Protein AF-0000000084352252 (afdb_homodimer)

Sequence (256 aa):
MERKSIVLYDGDCYLCRQTKQTIKLLDWFGSFRWLSLQEYEKRQSVTSKQREAIRGEIHLVKPDGKISTGYQAVRFMLARCPLTAPLGILMYLPYAEVIGDPLYRLIAKNRYRIFKNKCTNGVCKLPQMERKSIVLYDGDCYLCRQTKQTIKLLDWFGSFRWLSLQEYEKRQSVTSKQREAIRGEIHLVKPDGKISTGYQAVRFMLARCPLTAPLGILMYLPYAEVIGDPLYRLIAKNRYRIFKNKCTNGVCKLPQ

Foldseek 3Di:
DQDAKEKEFAQQFPVRVVVVVVLVVQQPVRRYHYDYPVRVVVVDVADPVRSVVCLQWMWIQHPVGDIDTFLRVVLVSLCNGPVRNVVSVVCPDPVNCVVRRVVRNVCSVCRQVVVVVCHDVSRNDDPD/DQDAKEKEFAQQFPVRVVVVVVLVVQQPVRRYHYDYPVRVVVVDVADPVRSCVCLQWMWIQHPVGDIDTFLRVVLVSLCNGPVRNVVSVVCPDPVNCVVRRVVRNVCSVCRLVVVVVCRDPSRNDDPD

Solvent-accessible surface area (backbone atoms only — not comparable to full-atom values): 13919 Å² total; per-residue (Å²): 126,88,65,48,26,38,34,45,39,50,71,48,37,51,62,48,47,52,48,51,55,50,49,58,71,47,31,81,79,59,54,66,39,80,41,39,42,72,59,49,54,71,74,37,95,64,52,74,67,53,46,53,53,60,70,59,36,48,38,29,37,38,67,87,64,53,72,34,46,44,52,59,27,51,29,54,54,31,41,67,14,74,68,36,19,55,48,15,55,53,46,70,36,68,71,40,40,70,53,44,39,51,53,42,50,53,47,50,76,37,48,69,64,66,49,41,88,60,22,59,96,76,40,19,69,71,87,126,129,86,63,47,26,38,36,44,40,50,72,49,36,50,62,46,46,50,48,52,54,51,49,59,71,46,31,81,80,60,54,66,42,80,41,40,44,72,59,49,54,70,74,37,95,64,52,73,67,54,48,53,55,60,70,58,37,48,38,28,37,38,69,88,64,53,73,33,46,44,52,60,27,50,28,53,54,30,41,68,12,76,68,36,18,55,49,16,55,52,46,70,36,68,73,39,39,69,53,45,38,51,52,43,50,52,47,51,75,37,47,70,66,66,48,41,87,60,21,60,94,77,39,19,67,72,89,127

Structure (mmCIF, N/CA/C/O backbone):
data_AF-0000000084352252-model_v1
#
loop_
_entity.id
_entity.type
_entity.pdbx_description
1 polymer 'Predicted thiol-disulfide oxidoreductase YuxK, DCC family'
#
loop_
_atom_site.group_PDB
_atom_site.id
_atom_site.type_symbol
_atom_site.label_atom_id
_atom_site.label_alt_id
_atom_site.label_comp_id
_atom_site.label_asym_id
_atom_site.label_entity_id
_atom_site.label_seq_id
_atom_site.pdbx_PDB_ins_code
_atom_site.Cartn_x
_atom_site.Cartn_y
_atom_site.Cartn_z
_atom_site.occupancy
_atom_site.B_iso_or_equiv
_atom_site.auth_seq_id
_atom_site.auth_comp_id
_atom_site.auth_asym_id
_atom_site.auth_atom_id
_atom_site.pdbx_PDB_model_num
ATOM 1 N N . MET A 1 1 ? 3.803 -32.375 4.895 1 44.25 1 MET A N 1
ATOM 2 C CA . MET A 1 1 ? 4.438 -31.219 4.293 1 44.25 1 MET A CA 1
ATOM 3 C C . MET A 1 1 ? 3.393 -30.203 3.846 1 44.25 1 MET A C 1
ATOM 5 O O . MET A 1 1 ? 2.551 -30.5 2.996 1 44.25 1 MET A O 1
ATOM 9 N N . GLU A 1 2 ? 2.963 -29.234 4.762 1 59.12 2 GLU A N 1
ATOM 10 C CA . GLU A 1 2 ? 1.836 -28.359 4.426 1 59.12 2 GLU A CA 1
ATOM 11 C C . GLU A 1 2 ? 2.041 -27.688 3.072 1 59.12 2 GLU A C 1
ATOM 13 O O . GLU A 1 2 ? 3.146 -27.25 2.756 1 59.12 2 GLU A O 1
ATOM 18 N N . ARG A 1 3 ? 1.207 -27.953 2.109 1 86.44 3 ARG A N 1
ATOM 19 C CA . ARG A 1 3 ? 1.339 -27.578 0.704 1 86.44 3 ARG A CA 1
ATOM 20 C C . ARG A 1 3 ? 1.334 -26.062 0.539 1 86.44 3 ARG A C 1
ATOM 22 O O . ARG A 1 3 ? 0.655 -25.359 1.286 1 86.44 3 ARG A O 1
ATOM 29 N N . LYS A 1 4 ? 2.24 -25.547 -0.065 1 96.06 4 LYS A N 1
ATOM 30 C CA . LYS A 1 4 ? 2.439 -24.141 -0.386 1 96.06 4 LYS A CA 1
ATOM 31 C C . LYS A 1 4 ? 1.332 -23.625 -1.3 1 96.06 4 LYS A C 1
ATOM 33 O O . LYS A 1 4 ? 0.763 -24.375 -2.086 1 96.06 4 LYS A O 1
ATOM 38 N N . SER A 1 5 ? 0.915 -22.422 -1.089 1 97.94 5 SER A N 1
ATOM 39 C CA . SER A 1 5 ? 0.051 -21.75 -2.057 1 97.94 5 SER A CA 1
ATOM 40 C C . SER A 1 5 ? 0.823 -21.375 -3.314 1 97.94 5 SER A C 1
ATOM 42 O O . SER A 1 5 ? 1.983 -20.969 -3.238 1 97.94 5 SER A O 1
ATOM 44 N N . ILE A 1 6 ? 0.142 -21.516 -4.434 1 97.38 6 ILE A N 1
ATOM 45 C CA . ILE A 1 6 ? 0.764 -21.141 -5.699 1 97.38 6 ILE A CA 1
ATOM 46 C C . ILE A 1 6 ? 0.316 -19.734 -6.098 1 97.38 6 ILE A C 1
ATOM 48 O O . ILE A 1 6 ? -0.882 -19.453 -6.141 1 97.38 6 ILE A O 1
ATOM 52 N N . VAL A 1 7 ? 1.26 -18.891 -6.332 1 98.44 7 VAL A N 1
ATOM 53 C CA . VAL A 1 7 ? 0.975 -17.531 -6.777 1 98.44 7 VAL A CA 1
ATOM 54 C C . VAL A 1 7 ? 1.314 -17.391 -8.258 1 98.44 7 VAL A C 1
ATOM 56 O O . VAL A 1 7 ? 2.457 -17.609 -8.664 1 98.44 7 VAL A O 1
ATOM 59 N N . LEU A 1 8 ? 0.324 -17.047 -9.055 1 97.19 8 LEU A N 1
ATOM 60 C CA . LEU A 1 8 ? 0.518 -16.781 -10.477 1 97.19 8 LEU A CA 1
ATOM 61 C C . LEU A 1 8 ? 0.869 -15.32 -10.711 1 97.19 8 LEU A C 1
ATOM 63 O O . LEU A 1 8 ? 0.182 -14.422 -10.219 1 97.19 8 LEU A O 1
ATOM 67 N N . TYR A 1 9 ? 1.973 -15.086 -11.414 1 95.62 9 TYR A N 1
ATOM 68 C CA . TYR A 1 9 ? 2.381 -13.711 -11.672 1 95.62 9 TYR A CA 1
ATOM 69 C C . TYR A 1 9 ? 2.785 -13.523 -13.125 1 95.62 9 TYR A C 1
ATOM 71 O O . TYR A 1 9 ? 3.162 -14.484 -13.805 1 95.62 9 TYR A O 1
ATOM 79 N N . ASP A 1 10 ? 2.605 -12.289 -13.555 1 93.56 10 ASP A N 1
ATOM 80 C CA . ASP A 1 10 ? 3.023 -11.945 -14.914 1 93.56 10 ASP A CA 1
ATOM 81 C C . ASP A 1 10 ? 4.52 -11.641 -14.961 1 93.56 10 ASP A C 1
ATOM 83 O O . ASP A 1 10 ? 4.953 -10.562 -14.547 1 93.56 10 ASP A O 1
ATOM 87 N N . GLY A 1 11 ? 5.281 -12.57 -15.594 1 91.94 11 GLY A N 1
ATOM 88 C CA . GLY A 1 11 ? 6.73 -12.469 -15.664 1 91.94 11 GLY A CA 1
ATOM 89 C C . GLY A 1 11 ? 7.203 -11.312 -16.531 1 91.94 11 GLY A C 1
ATOM 90 O O . GLY A 1 11 ? 8.367 -10.914 -16.469 1 91.94 11 GLY A O 1
ATOM 91 N N . ASP A 1 12 ? 6.332 -10.766 -17.297 1 89.12 12 ASP A N 1
ATOM 92 C CA . ASP A 1 12 ? 6.703 -9.664 -18.188 1 89.12 12 ASP A CA 1
ATOM 93 C C . ASP A 1 12 ? 6.473 -8.312 -17.516 1 89.12 12 ASP A C 1
ATOM 95 O O . ASP A 1 12 ? 6.879 -7.277 -18.031 1 89.12 12 ASP A O 1
ATOM 99 N N . CYS A 1 13 ? 5.859 -8.312 -16.406 1 92.25 13 CYS A N 1
ATOM 100 C CA . CYS A 1 13 ? 5.535 -7.094 -15.664 1 92.25 13 CYS A CA 1
ATOM 101 C C . CYS A 1 13 ? 6.59 -6.797 -14.609 1 92.25 13 CYS A C 1
ATOM 103 O O . CYS A 1 13 ? 6.832 -7.617 -13.719 1 92.25 13 CYS A O 1
ATOM 105 N N . TYR A 1 14 ? 7.191 -5.594 -14.672 1 91.56 14 TYR A N 1
ATOM 106 C CA . TYR A 1 14 ? 8.25 -5.219 -13.734 1 91.56 14 TYR A CA 1
ATOM 107 C C . TYR A 1 14 ? 7.723 -5.195 -12.305 1 91.56 14 TYR A C 1
ATOM 109 O O . TYR A 1 14 ? 8.359 -5.734 -11.398 1 91.56 14 TYR A O 1
ATOM 117 N N . LEU A 1 15 ? 6.582 -4.562 -12.094 1 93.31 15 LEU A N 1
ATOM 118 C CA . LEU A 1 15 ? 5.996 -4.504 -10.766 1 93.31 15 LEU A CA 1
ATOM 119 C C . LEU A 1 15 ? 5.734 -5.902 -10.219 1 93.31 15 LEU A C 1
ATOM 121 O O . LEU A 1 15 ? 5.977 -6.168 -9.039 1 93.31 15 LEU A O 1
ATOM 125 N N . CYS A 1 16 ? 5.238 -6.738 -11.031 1 94.75 16 CYS A N 1
ATOM 126 C CA . CYS A 1 16 ? 4.938 -8.109 -10.625 1 94.75 16 CYS A CA 1
ATOM 127 C C . CYS A 1 16 ? 6.207 -8.852 -10.219 1 94.75 16 CYS A C 1
ATOM 129 O O . CYS A 1 16 ? 6.223 -9.555 -9.211 1 94.75 16 CYS A O 1
ATOM 131 N N . ARG A 1 17 ? 7.223 -8.648 -10.984 1 93.75 17 ARG A N 1
ATOM 132 C CA . ARG A 1 17 ? 8.5 -9.281 -10.68 1 93.75 17 ARG A CA 1
ATOM 133 C C . ARG A 1 17 ? 9.086 -8.742 -9.375 1 93.75 17 ARG A C 1
ATOM 135 O O . ARG A 1 17 ? 9.625 -9.508 -8.57 1 93.75 17 ARG A O 1
ATOM 142 N N . GLN A 1 18 ? 9 -7.488 -9.219 1 93.06 18 GLN A N 1
ATOM 143 C CA . GLN A 1 18 ? 9.492 -6.891 -7.984 1 93.06 18 GLN A CA 1
ATOM 144 C C . GLN A 1 18 ? 8.695 -7.371 -6.781 1 93.06 18 GLN A C 1
ATOM 146 O O . GLN A 1 18 ? 9.258 -7.617 -5.711 1 93.06 18 GLN A O 1
ATOM 151 N N . THR A 1 19 ? 7.383 -7.477 -6.93 1 94.62 19 THR A N 1
ATOM 152 C CA . THR A 1 19 ? 6.523 -7.977 -5.863 1 94.62 19 THR A CA 1
ATOM 153 C C . THR A 1 19 ? 6.918 -9.398 -5.473 1 94.62 19 THR A C 1
ATOM 155 O O . THR A 1 19 ? 7.074 -9.703 -4.289 1 94.62 19 THR A O 1
ATOM 158 N N . LYS A 1 20 ? 7.09 -10.18 -6.465 1 96.56 20 LYS A N 1
ATOM 159 C CA . LYS A 1 20 ? 7.535 -11.555 -6.223 1 96.56 20 LYS A CA 1
ATOM 160 C C . LYS A 1 20 ? 8.828 -11.578 -5.41 1 96.56 20 LYS A C 1
ATOM 162 O O . LYS A 1 20 ? 8.914 -12.273 -4.398 1 96.56 20 LYS A O 1
ATOM 167 N N . GLN A 1 21 ? 9.812 -10.812 -5.832 1 95.19 21 GLN A N 1
ATOM 168 C CA . GLN A 1 21 ? 11.102 -10.789 -5.156 1 95.19 21 GLN A CA 1
ATOM 169 C C . GLN A 1 21 ? 10.969 -10.312 -3.717 1 95.19 21 GLN A C 1
ATOM 171 O O . GLN A 1 21 ? 11.562 -10.891 -2.805 1 95.19 21 GLN A O 1
ATOM 176 N N . THR A 1 22 ? 10.211 -9.336 -3.529 1 94.06 22 THR A N 1
ATOM 177 C CA . THR A 1 22 ? 10.008 -8.781 -2.197 1 94.06 22 THR A CA 1
ATOM 178 C C . THR A 1 22 ? 9.305 -9.781 -1.288 1 94.06 22 THR A C 1
ATOM 180 O O . THR A 1 22 ? 9.75 -10.023 -0.162 1 94.06 22 THR A O 1
ATOM 183 N N . ILE A 1 23 ? 8.211 -10.359 -1.748 1 96.5 23 ILE A N 1
ATOM 184 C CA . ILE A 1 23 ? 7.461 -11.312 -0.935 1 96.5 23 ILE A CA 1
ATOM 185 C C . ILE A 1 23 ? 8.328 -12.531 -0.637 1 96.5 23 ILE A C 1
ATOM 187 O O . ILE A 1 23 ? 8.281 -13.078 0.465 1 96.5 23 ILE A O 1
ATOM 191 N N . LYS A 1 24 ? 9.109 -12.953 -1.578 1 96.69 24 LYS A N 1
ATOM 192 C CA . LYS A 1 24 ? 10.023 -14.062 -1.347 1 96.69 24 LYS A CA 1
ATOM 193 C C . LYS A 1 24 ? 10.969 -13.766 -0.186 1 96.69 24 LYS A C 1
ATOM 195 O O . LYS A 1 24 ? 11.273 -14.648 0.616 1 96.69 24 LYS A O 1
ATOM 200 N N . LEU A 1 25 ? 11.445 -12.508 -0.141 1 94.06 25 LEU A N 1
ATOM 201 C CA . LEU A 1 25 ? 12.336 -12.094 0.937 1 94.06 25 LEU A CA 1
ATOM 202 C C . LEU A 1 25 ? 11.602 -12.07 2.273 1 94.06 25 LEU A C 1
ATOM 204 O O . LEU A 1 25 ? 12.18 -12.391 3.311 1 94.06 25 LEU A O 1
ATOM 208 N N . LEU A 1 26 ? 10.414 -11.773 2.248 1 94.94 26 LEU A N 1
ATOM 209 C CA . LEU A 1 26 ? 9.617 -11.617 3.463 1 94.94 26 LEU A CA 1
ATOM 210 C C . LEU A 1 26 ? 9.023 -12.953 3.896 1 94.94 26 LEU A C 1
ATOM 212 O O . LEU A 1 26 ? 8.57 -13.094 5.035 1 94.94 26 LEU A O 1
ATOM 216 N N . ASP A 1 27 ? 8.906 -13.867 2.965 1 96.88 27 ASP A N 1
ATOM 217 C CA . ASP A 1 27 ? 8.273 -15.164 3.197 1 96.88 27 ASP A CA 1
ATOM 218 C C . ASP A 1 27 ? 9.219 -16.109 3.93 1 96.88 27 ASP A C 1
ATOM 220 O O . ASP A 1 27 ? 9.633 -17.125 3.379 1 96.88 27 ASP A O 1
ATOM 224 N N . TRP A 1 28 ? 9.414 -15.914 5.176 1 96.19 28 TRP A N 1
ATOM 225 C CA . TRP A 1 28 ? 10.383 -16.656 5.984 1 96.19 28 TRP A CA 1
ATOM 226 C C . TRP A 1 28 ? 9.961 -18.109 6.148 1 96.19 28 TRP A C 1
ATOM 228 O O . TRP A 1 28 ? 10.797 -18.984 6.371 1 96.19 28 TRP A O 1
ATOM 238 N N . PHE A 1 29 ? 8.719 -18.391 6.02 1 95.44 29 PHE A N 1
ATOM 239 C CA . PHE A 1 29 ? 8.219 -19.734 6.262 1 95.44 29 PHE A CA 1
ATOM 240 C C . PHE A 1 29 ? 8.094 -20.516 4.957 1 95.44 29 PHE A C 1
ATOM 242 O O . PHE A 1 29 ? 7.703 -21.688 4.961 1 95.44 29 PHE A O 1
ATOM 249 N N . GLY A 1 30 ? 8.336 -19.875 3.863 1 96 30 GLY A N 1
ATOM 250 C CA . GLY A 1 30 ? 8.242 -20.562 2.582 1 96 30 GLY A CA 1
ATOM 251 C C . GLY A 1 30 ? 6.836 -21.016 2.246 1 96 30 GLY A C 1
ATOM 252 O O . GLY A 1 30 ? 6.625 -22.156 1.86 1 96 30 GLY A O 1
ATOM 253 N N . SER A 1 31 ? 5.918 -20.109 2.385 1 96.62 31 SER A N 1
ATOM 254 C CA . SER A 1 31 ? 4.5 -20.422 2.281 1 96.62 31 SER A CA 1
ATOM 255 C C . SER A 1 31 ? 4.027 -20.375 0.833 1 96.62 31 SER A C 1
ATOM 257 O O . SER A 1 31 ? 2.943 -20.875 0.512 1 96.62 31 SER A O 1
ATOM 259 N N . PHE A 1 32 ? 4.879 -19.844 -0.046 1 98.19 32 PHE A N 1
ATOM 260 C CA . PHE A 1 32 ? 4.387 -19.594 -1.395 1 98.19 32 PHE A CA 1
ATOM 261 C C . PHE A 1 32 ? 5.32 -20.188 -2.438 1 98.19 32 PHE A C 1
ATOM 263 O O . PHE A 1 32 ? 6.543 -20.172 -2.271 1 98.19 32 PHE A O 1
ATOM 270 N N . ARG A 1 33 ? 4.719 -20.734 -3.463 1 97.88 33 ARG A N 1
ATOM 271 C CA . ARG A 1 33 ? 5.375 -21.078 -4.719 1 97.88 33 ARG A CA 1
ATOM 272 C C . ARG A 1 33 ? 4.93 -20.156 -5.844 1 97.88 33 ARG A C 1
ATOM 274 O O . ARG A 1 33 ? 3.74 -19.875 -5.984 1 97.88 33 ARG A O 1
ATOM 281 N N . TRP A 1 34 ? 5.898 -19.734 -6.586 1 98 34 TRP A N 1
ATOM 282 C CA . TRP A 1 34 ? 5.598 -18.797 -7.652 1 98 34 TRP A CA 1
ATOM 283 C C . TRP A 1 34 ? 5.66 -19.469 -9.016 1 98 34 TRP A C 1
ATOM 285 O O . TRP A 1 34 ? 6.578 -20.25 -9.289 1 98 34 TRP A O 1
ATOM 295 N N . LEU A 1 35 ? 4.645 -19.234 -9.805 1 96.94 35 LEU A N 1
ATOM 296 C CA . LEU A 1 35 ? 4.559 -19.734 -11.172 1 96.94 35 LEU A CA 1
ATOM 297 C C . LEU A 1 35 ? 4.211 -18.625 -12.148 1 96.94 35 LEU A C 1
ATOM 299 O O . LEU A 1 35 ? 3.195 -17.938 -11.992 1 96.94 35 LEU A O 1
ATOM 303 N N . SER A 1 36 ? 5.082 -18.391 -13.156 1 95.88 36 SER A N 1
ATOM 304 C CA . SER A 1 36 ? 4.797 -17.344 -14.133 1 95.88 36 SER A CA 1
ATOM 305 C C . SER A 1 36 ? 3.598 -17.719 -15 1 95.88 36 SER A C 1
ATOM 307 O O . SER A 1 36 ? 3.342 -18.891 -15.25 1 95.88 36 SER A O 1
ATOM 309 N N . LEU A 1 37 ? 2.881 -16.672 -15.406 1 93.88 37 LEU A N 1
ATOM 310 C CA . LEU A 1 37 ? 1.758 -16.906 -16.312 1 93.88 37 LEU A CA 1
ATOM 311 C C . LEU A 1 37 ? 2.23 -17.547 -17.609 1 93.88 37 LEU A C 1
ATOM 313 O O . LEU A 1 37 ? 1.518 -18.359 -18.203 1 93.88 37 LEU A O 1
ATOM 317 N N . GLN A 1 38 ? 3.389 -17.156 -18.047 1 90.69 38 GLN A N 1
ATOM 318 C CA . GLN A 1 38 ? 3.994 -17.719 -19.25 1 90.69 38 GLN A CA 1
ATOM 319 C C . GLN A 1 38 ? 4.191 -19.219 -19.125 1 90.69 38 GLN A C 1
ATOM 321 O O . GLN A 1 38 ? 3.924 -19.969 -20.078 1 90.69 38 GLN A O 1
ATOM 326 N N . GLU A 1 39 ? 4.652 -19.672 -17.969 1 92.5 39 GLU A N 1
ATOM 327 C CA . GLU A 1 39 ? 4.805 -21.109 -17.703 1 92.5 39 GLU A CA 1
ATOM 328 C C . GLU A 1 39 ? 3.449 -21.781 -17.5 1 92.5 39 GLU A C 1
ATOM 330 O O . GLU A 1 39 ? 3.221 -22.891 -17.984 1 92.5 39 GLU A O 1
ATOM 335 N N . TYR A 1 40 ? 2.574 -21.109 -16.797 1 91.38 40 TYR A N 1
ATOM 336 C CA . TYR A 1 40 ? 1.248 -21.641 -16.484 1 91.38 40 TYR A CA 1
ATOM 337 C C . TYR A 1 40 ? 0.45 -21.875 -17.766 1 91.38 40 TYR A C 1
ATOM 339 O O . TYR A 1 40 ? -0.198 -22.906 -17.922 1 91.38 40 TYR A O 1
ATOM 347 N N . GLU A 1 41 ? 0.491 -20.922 -18.625 1 87.62 41 GLU A N 1
ATOM 348 C CA . GLU A 1 41 ? -0.284 -20.984 -19.875 1 87.62 41 GLU A CA 1
ATOM 349 C C . GLU A 1 41 ? 0.25 -22.062 -20.797 1 87.62 41 GLU A C 1
ATOM 351 O O . GLU A 1 41 ? -0.477 -22.562 -21.672 1 87.62 41 GLU A O 1
ATOM 356 N N . LYS A 1 42 ? 1.484 -22.422 -20.703 1 85.81 42 LYS A N 1
ATOM 357 C CA . LYS A 1 42 ? 2.062 -23.516 -21.484 1 85.81 42 LYS A CA 1
ATOM 358 C C . LYS A 1 42 ? 1.6 -24.875 -20.969 1 85.81 42 LYS A C 1
ATOM 360 O O . LYS A 1 42 ? 1.418 -25.812 -21.75 1 85.81 42 LYS A O 1
ATOM 365 N N . ARG A 1 43 ? 1.427 -24.969 -19.75 1 83.31 43 ARG A N 1
ATOM 366 C CA . ARG A 1 43 ? 1.141 -26.234 -19.109 1 83.31 43 ARG A CA 1
ATOM 367 C C . ARG A 1 43 ? -0.354 -26.547 -19.141 1 83.31 43 ARG A C 1
ATOM 369 O O . ARG A 1 43 ? -0.756 -27.703 -19.141 1 83.31 43 ARG A O 1
ATOM 376 N N . GLN A 1 44 ? -1.118 -25.531 -19.141 1 79.12 44 GLN A N 1
ATOM 377 C CA . GLN A 1 44 ? -2.564 -25.703 -19.047 1 79.12 44 GLN A CA 1
ATOM 378 C C . GLN A 1 44 ? -3.266 -25.172 -20.297 1 79.12 44 GLN A C 1
ATOM 380 O O . GLN A 1 44 ? -2.805 -24.203 -20.906 1 79.12 44 GLN A O 1
ATOM 385 N N . SER A 1 45 ? -4.156 -25.969 -20.734 1 80.81 45 SER A N 1
ATOM 386 C CA . SER A 1 45 ? -5.039 -25.406 -21.766 1 80.81 45 SER A CA 1
ATOM 387 C C . SER A 1 45 ? -5.945 -24.328 -21.172 1 80.81 45 SER A C 1
ATOM 389 O O . SER A 1 45 ? -6.867 -24.625 -20.406 1 80.81 45 SER A O 1
ATOM 391 N N . VAL A 1 46 ? -5.512 -23.141 -21.328 1 81.56 46 VAL A N 1
ATOM 392 C CA . VAL A 1 46 ? -6.277 -22.031 -20.766 1 81.56 46 VAL A CA 1
ATOM 393 C C . VAL A 1 46 ? -7.09 -21.359 -21.875 1 81.56 46 VAL A C 1
ATOM 395 O O . VAL A 1 46 ? -6.566 -21.094 -22.969 1 81.56 46 VAL A O 1
ATOM 398 N N . THR A 1 47 ? -8.352 -21.281 -21.641 1 85.5 47 THR A N 1
ATOM 399 C CA . THR A 1 47 ? -9.211 -20.562 -22.594 1 85.5 47 THR A CA 1
ATOM 400 C C . THR A 1 47 ? -8.844 -19.094 -22.656 1 85.5 47 THR A C 1
ATOM 402 O O . THR A 1 47 ? -8.133 -18.578 -21.781 1 85.5 47 THR A O 1
ATOM 405 N N . SER A 1 48 ? -9.25 -18.375 -23.719 1 84 48 SER A N 1
ATOM 406 C CA . SER A 1 48 ? -8.992 -16.953 -23.875 1 84 48 SER A CA 1
ATOM 407 C C . SER A 1 48 ? -9.57 -16.156 -22.703 1 84 48 SER A C 1
ATOM 409 O O . SER A 1 48 ? -8.953 -15.211 -22.219 1 84 48 SER A O 1
ATOM 411 N N . LYS A 1 49 ? -10.688 -16.594 -22.234 1 87.44 49 LYS A N 1
ATOM 412 C CA . LYS A 1 49 ? -11.344 -15.914 -21.109 1 87.44 49 LYS A CA 1
ATOM 413 C C . LYS A 1 49 ? -10.555 -16.094 -19.828 1 87.44 49 LYS A C 1
ATOM 415 O O . LYS A 1 49 ? -10.391 -15.148 -19.047 1 87.44 49 LYS A O 1
ATOM 420 N N . GLN A 1 50 ? -10.102 -17.281 -19.609 1 86.56 50 GLN A N 1
ATOM 421 C CA . GLN A 1 50 ? -9.281 -17.562 -18.438 1 86.56 50 GLN A CA 1
ATOM 422 C C . GLN A 1 50 ? -7.969 -16.781 -18.484 1 86.56 50 GLN A C 1
ATOM 424 O O . GLN A 1 50 ? -7.5 -16.281 -17.453 1 86.56 50 GLN A O 1
ATOM 429 N N . ARG A 1 51 ? -7.477 -16.688 -19.641 1 87.44 51 ARG A N 1
ATOM 430 C CA . ARG A 1 51 ? -6.23 -15.945 -19.844 1 87.44 51 ARG A CA 1
ATOM 431 C C . ARG A 1 51 ? -6.398 -14.477 -19.469 1 87.44 51 ARG A C 1
ATOM 433 O O . ARG A 1 51 ? -5.547 -13.898 -18.781 1 87.44 51 ARG A O 1
ATOM 440 N N . GLU A 1 52 ? -7.438 -13.898 -19.938 1 88.75 52 GLU A N 1
ATOM 441 C CA . GLU A 1 52 ? -7.715 -12.5 -19.625 1 88.75 52 GLU A CA 1
ATOM 442 C C . GLU A 1 52 ? -7.895 -12.297 -18.109 1 88.75 52 GLU A C 1
ATOM 444 O O . GLU A 1 52 ? -7.414 -11.305 -17.562 1 88.75 52 GLU A O 1
ATOM 449 N N . ALA A 1 53 ? -8.57 -13.242 -17.531 1 90.19 53 ALA A N 1
ATOM 450 C CA . ALA A 1 53 ? -8.82 -13.141 -16.094 1 90.19 53 ALA A CA 1
ATOM 451 C C . ALA A 1 53 ? -7.523 -13.227 -15.297 1 90.19 53 ALA A C 1
ATOM 453 O O . ALA A 1 53 ? -7.285 -12.422 -14.391 1 90.19 53 ALA A O 1
ATOM 454 N N . ILE A 1 54 ? -6.695 -14.156 -15.633 1 90.81 54 ILE A N 1
ATOM 455 C CA . ILE A 1 54 ? -5.492 -14.391 -14.844 1 90.81 54 ILE A CA 1
ATOM 456 C C . ILE A 1 54 ? -4.469 -13.297 -15.117 1 90.81 54 ILE A C 1
ATOM 458 O O . ILE A 1 54 ? -3.557 -13.07 -14.32 1 90.81 54 ILE A O 1
ATOM 462 N N . ARG A 1 55 ? -4.613 -12.586 -16.203 1 91.62 55 ARG A N 1
ATOM 463 C CA . ARG A 1 55 ? -3.68 -11.508 -16.516 1 91.62 55 ARG A CA 1
ATOM 464 C C . ARG A 1 55 ? -4.137 -10.188 -15.898 1 91.62 55 ARG A C 1
ATOM 466 O O . ARG A 1 55 ? -3.346 -9.258 -15.758 1 91.62 55 ARG A O 1
ATOM 473 N N . GLY A 1 56 ? -5.383 -10.125 -15.547 1 93.69 56 GLY A N 1
ATOM 474 C CA . GLY A 1 56 ? -5.945 -8.867 -15.078 1 93.69 56 GLY A CA 1
ATOM 475 C C . GLY A 1 56 ? -5.672 -8.594 -13.609 1 93.69 56 GLY A C 1
ATOM 476 O O . GLY A 1 56 ? -5.758 -7.453 -13.156 1 93.69 56 GLY A O 1
ATOM 477 N N . GLU A 1 57 ? -5.43 -9.617 -12.852 1 96.06 57 GLU A N 1
ATOM 478 C CA . GLU A 1 57 ? -5.16 -9.477 -11.422 1 96.06 57 GLU A CA 1
ATOM 479 C C . GLU A 1 57 ? -4.383 -10.68 -10.891 1 96.06 57 GLU A C 1
ATOM 481 O O . GLU A 1 57 ? -4.336 -11.727 -11.531 1 96.06 57 GLU A O 1
ATOM 486 N N . ILE A 1 58 ? -3.719 -10.547 -9.789 1 97.75 58 ILE A N 1
ATOM 487 C CA . ILE A 1 58 ? -2.936 -11.625 -9.195 1 97.75 58 ILE A CA 1
ATOM 488 C C . ILE A 1 58 ? -3.863 -12.75 -8.742 1 97.75 58 ILE A C 1
ATOM 490 O O . ILE A 1 58 ? -4.949 -12.492 -8.219 1 97.75 58 ILE A O 1
ATOM 494 N N . HIS A 1 59 ? -3.473 -13.984 -8.984 1 97.81 59 HIS A N 1
ATOM 495 C CA . HIS A 1 59 ? -4.191 -15.18 -8.57 1 97.81 59 HIS A CA 1
ATOM 496 C C . HIS A 1 59 ? -3.348 -16.031 -7.629 1 97.81 59 HIS A C 1
ATOM 498 O O . HIS A 1 59 ? -2.168 -16.266 -7.891 1 97.81 59 HIS A O 1
ATOM 504 N N . LEU A 1 60 ? -3.891 -16.406 -6.59 1 98.25 60 LEU A N 1
ATOM 505 C CA . LEU A 1 60 ? -3.285 -17.297 -5.598 1 98.25 60 LEU A CA 1
ATOM 506 C C . LEU A 1 60 ? -4.129 -18.547 -5.402 1 98.25 60 LEU A C 1
ATOM 508 O O . LEU A 1 60 ? -5.312 -18.469 -5.07 1 98.25 60 LEU A O 1
ATOM 512 N N . VAL A 1 61 ? -3.529 -19.719 -5.715 1 96.69 61 VAL A N 1
ATOM 513 C CA . VAL A 1 61 ? -4.195 -21 -5.523 1 96.69 61 VAL A CA 1
ATOM 514 C C . VAL A 1 61 ? -3.756 -21.625 -4.199 1 96.69 61 VAL A C 1
ATOM 516 O O . VAL A 1 61 ? -2.594 -22 -4.039 1 96.69 61 VAL A O 1
ATOM 519 N N . LYS A 1 62 ? -4.688 -21.828 -3.328 1 97.25 62 LYS A N 1
ATOM 520 C CA . LYS A 1 62 ? -4.402 -22.391 -2.014 1 97.25 62 LYS A CA 1
ATOM 521 C C . LYS A 1 62 ? -4.281 -23.922 -2.086 1 97.25 62 LYS A C 1
ATOM 523 O O . LYS A 1 62 ? -4.656 -24.531 -3.088 1 97.25 62 LYS A O 1
ATOM 528 N N . PRO A 1 63 ? -3.781 -24.453 -0.962 1 95.06 63 PRO A N 1
ATOM 529 C CA . PRO A 1 63 ? -3.6 -25.906 -0.963 1 95.06 63 PRO A CA 1
ATOM 530 C C . PRO A 1 63 ? -4.918 -26.656 -1.079 1 95.06 63 PRO A C 1
ATOM 532 O O . PRO A 1 63 ? -4.949 -27.781 -1.607 1 95.06 63 PRO A O 1
ATOM 535 N N . ASP A 1 64 ? -5.984 -26.109 -0.651 1 95 64 ASP A N 1
ATOM 536 C CA . ASP A 1 64 ? -7.281 -26.766 -0.703 1 95 64 ASP A CA 1
ATOM 537 C C . ASP A 1 64 ? -7.965 -26.547 -2.049 1 95 64 ASP A C 1
ATOM 539 O O . ASP A 1 64 ? -9.102 -26.969 -2.256 1 95 64 ASP A O 1
ATOM 543 N N . GLY A 1 65 ? -7.332 -25.828 -2.887 1 94.12 65 GLY A N 1
ATOM 544 C CA . GLY A 1 65 ? -7.859 -25.609 -4.227 1 94.12 65 GLY A CA 1
ATOM 545 C C . GLY A 1 65 ? -8.609 -24.297 -4.367 1 94.12 65 GLY A C 1
ATOM 546 O O . GLY A 1 65 ? -8.914 -23.859 -5.48 1 94.12 65 GLY A O 1
ATOM 547 N N . LYS A 1 66 ? -8.875 -23.672 -3.301 1 97.06 66 LYS A N 1
ATOM 548 C CA . LYS A 1 66 ? -9.562 -22.375 -3.357 1 97.06 66 LYS A CA 1
ATOM 549 C C . LYS A 1 66 ? -8.664 -21.297 -3.957 1 97.06 66 LYS A C 1
ATOM 551 O O . LYS A 1 66 ? -7.461 -21.266 -3.689 1 97.06 66 LYS A O 1
ATOM 556 N N . ILE A 1 67 ? -9.289 -20.438 -4.738 1 96.75 67 ILE A N 1
ATOM 557 C CA . ILE A 1 67 ? -8.539 -19.406 -5.426 1 96.75 67 ILE A CA 1
ATOM 558 C C . ILE A 1 67 ? -8.852 -18.047 -4.809 1 96.75 67 ILE A C 1
ATOM 560 O O . ILE A 1 67 ? -10.016 -17.719 -4.566 1 96.75 67 ILE A O 1
ATOM 564 N N . SER A 1 68 ? -7.875 -17.312 -4.434 1 97.88 68 SER A N 1
ATOM 565 C CA . SER A 1 68 ? -7.969 -15.906 -4.047 1 97.88 68 SER A CA 1
ATOM 566 C C . SER A 1 68 ? -7.363 -15 -5.109 1 97.88 68 SER A C 1
ATOM 568 O O . SER A 1 68 ? -6.324 -15.32 -5.688 1 97.88 68 SER A O 1
ATOM 570 N N . THR A 1 69 ? -8.023 -13.836 -5.379 1 97.94 69 THR A N 1
ATOM 571 C CA . THR A 1 69 ? -7.523 -12.953 -6.43 1 97.94 69 THR A CA 1
ATOM 572 C C . THR A 1 69 ? -7.418 -11.516 -5.926 1 97.94 69 THR A C 1
ATOM 574 O O . THR A 1 69 ? -7.988 -11.172 -4.887 1 97.94 69 THR A O 1
ATOM 577 N N . GLY A 1 70 ? -6.648 -10.742 -6.605 1 97.88 70 GLY A N 1
ATOM 578 C CA . GLY A 1 70 ? -6.59 -9.305 -6.367 1 97.88 70 GLY A CA 1
ATOM 579 C C . GLY A 1 70 ? -6.234 -8.953 -4.938 1 97.88 70 GLY A C 1
ATOM 580 O O . GLY A 1 70 ? -5.266 -9.477 -4.383 1 97.88 70 GLY A O 1
ATOM 581 N N . TYR A 1 71 ? -7.031 -8.031 -4.402 1 97.75 71 TYR A N 1
ATOM 582 C CA . TYR A 1 71 ? -6.828 -7.531 -3.047 1 97.75 71 TYR A CA 1
ATOM 583 C C . TYR A 1 71 ? -6.824 -8.68 -2.041 1 97.75 71 TYR A C 1
ATOM 585 O O . TYR A 1 71 ? -6 -8.703 -1.123 1 97.75 71 TYR A O 1
ATOM 593 N N . GLN A 1 72 ? -7.699 -9.656 -2.234 1 97.88 72 GLN A N 1
ATOM 594 C CA . GLN A 1 72 ? -7.809 -10.773 -1.312 1 97.88 72 GLN A CA 1
ATOM 595 C C . GLN A 1 72 ? -6.559 -11.648 -1.353 1 97.88 72 GLN A C 1
ATOM 597 O O . GLN A 1 72 ? -6.121 -12.172 -0.322 1 97.88 72 GLN A O 1
ATOM 602 N N . ALA A 1 73 ? -5.992 -11.773 -2.537 1 98.56 73 ALA A N 1
ATOM 603 C CA . ALA A 1 73 ? -4.75 -12.539 -2.654 1 98.56 73 ALA A CA 1
ATOM 604 C C . ALA A 1 73 ? -3.596 -11.82 -1.962 1 98.56 73 ALA A C 1
ATOM 606 O O . ALA A 1 73 ? -2.801 -12.445 -1.257 1 98.56 73 ALA A O 1
ATOM 607 N N . VAL A 1 74 ? -3.553 -10.523 -2.146 1 98.06 74 VAL A N 1
ATOM 608 C CA . VAL A 1 74 ? -2.482 -9.727 -1.56 1 98.06 74 VAL A CA 1
ATOM 609 C C . VAL A 1 74 ? -2.584 -9.766 -0.036 1 98.06 74 VAL A C 1
ATOM 611 O O . VAL A 1 74 ? -1.586 -9.984 0.654 1 98.06 74 VAL A O 1
ATOM 614 N N . ARG A 1 75 ? -3.795 -9.555 0.503 1 97.44 75 ARG A N 1
ATOM 615 C CA . ARG A 1 75 ? -3.938 -9.578 1.956 1 97.44 75 ARG A CA 1
ATOM 616 C C . ARG A 1 75 ? -3.566 -10.945 2.523 1 97.44 75 ARG A C 1
ATOM 618 O O . ARG A 1 75 ? -2.967 -11.031 3.598 1 97.44 75 ARG A O 1
ATOM 625 N N . PHE A 1 76 ? -3.918 -12.023 1.854 1 98.06 76 PHE A N 1
ATOM 626 C CA . PHE A 1 76 ? -3.568 -13.375 2.268 1 98.06 76 PHE A CA 1
ATOM 627 C C . PHE A 1 76 ? -2.055 -13.547 2.328 1 98.06 76 PHE A C 1
ATOM 629 O O . PHE A 1 76 ? -1.525 -14.086 3.301 1 98.06 76 PHE A O 1
ATOM 636 N N . MET A 1 77 ? -1.36 -13.062 1.308 1 98.12 77 MET A N 1
ATOM 637 C CA . MET A 1 77 ? 0.094 -13.18 1.249 1 98.12 77 MET A CA 1
ATOM 638 C C . MET A 1 77 ? 0.75 -12.391 2.377 1 98.12 77 MET A C 1
ATOM 640 O O . MET A 1 77 ? 1.625 -12.906 3.074 1 98.12 77 MET A O 1
ATOM 644 N N . LEU A 1 78 ? 0.297 -11.164 2.57 1 96.56 78 LEU A N 1
ATOM 645 C CA . LEU A 1 78 ? 0.896 -10.312 3.59 1 96.56 78 LEU A CA 1
ATOM 646 C C . LEU A 1 78 ? 0.646 -10.867 4.984 1 96.56 78 LEU A C 1
ATOM 648 O O . LEU A 1 78 ? 1.51 -10.773 5.859 1 96.56 78 LEU A O 1
ATOM 652 N N . ALA A 1 79 ? -0.489 -11.5 5.191 1 96.88 79 ALA A N 1
ATOM 653 C CA . ALA A 1 79 ? -0.853 -12.047 6.492 1 96.88 79 ALA A CA 1
ATOM 654 C C . ALA A 1 79 ? 0.019 -13.25 6.844 1 96.88 79 ALA A C 1
ATOM 656 O O . ALA A 1 79 ? 0.135 -13.625 8.016 1 96.88 79 ALA A O 1
ATOM 657 N N . ARG A 1 80 ? 0.673 -13.812 5.855 1 96.5 80 ARG A N 1
ATOM 658 C CA . ARG A 1 80 ? 1.443 -15.031 6.082 1 96.5 80 ARG A CA 1
ATOM 659 C C . ARG A 1 80 ? 2.938 -14.727 6.148 1 96.5 80 ARG A C 1
ATOM 661 O O . ARG A 1 80 ? 3.748 -15.633 6.371 1 96.5 80 ARG A O 1
ATOM 668 N N . CYS A 1 81 ? 3.281 -13.508 5.941 1 96.38 81 CYS A N 1
ATOM 669 C CA . CYS A 1 81 ? 4.645 -13.031 6.156 1 96.38 81 CYS A CA 1
ATOM 670 C C . CYS A 1 81 ? 4.781 -12.352 7.512 1 96.38 81 CYS A C 1
ATOM 672 O O . CYS A 1 81 ? 4.066 -11.391 7.801 1 96.38 81 CYS A O 1
ATOM 674 N N . PRO A 1 82 ? 5.699 -12.781 8.336 1 94.38 82 PRO A N 1
ATOM 675 C CA . PRO A 1 82 ? 5.762 -12.312 9.727 1 94.38 82 PRO A CA 1
ATOM 676 C C . PRO A 1 82 ? 5.887 -10.797 9.836 1 94.38 82 PRO A C 1
ATOM 678 O O . PRO A 1 82 ? 5.176 -10.164 10.625 1 94.38 82 PRO A O 1
ATOM 681 N N . LEU A 1 83 ? 6.754 -10.172 9.078 1 92.25 83 LEU A N 1
ATOM 682 C CA . LEU A 1 83 ? 7.012 -8.734 9.18 1 92.25 83 LEU A CA 1
ATOM 683 C C . LEU A 1 83 ? 5.789 -7.934 8.75 1 92.25 83 LEU A C 1
ATOM 685 O O . LEU A 1 83 ? 5.523 -6.859 9.289 1 92.25 83 LEU A O 1
ATOM 689 N N . THR A 1 84 ? 4.988 -8.469 7.887 1 94.44 84 THR A N 1
ATOM 690 C CA . THR A 1 84 ? 3.859 -7.719 7.348 1 94.44 84 THR A CA 1
ATOM 691 C C . THR A 1 84 ? 2.537 -8.305 7.84 1 94.44 84 THR A C 1
ATOM 693 O O . THR A 1 84 ? 1.464 -7.812 7.48 1 94.44 84 THR A O 1
ATOM 696 N N . ALA A 1 85 ? 2.549 -9.273 8.703 1 95.75 85 ALA A N 1
ATOM 697 C CA . ALA A 1 85 ? 1.362 -10.008 9.148 1 95.75 85 ALA A CA 1
ATOM 698 C C . ALA A 1 85 ? 0.346 -9.062 9.789 1 95.75 85 ALA A C 1
ATOM 700 O O . ALA A 1 85 ? -0.848 -9.125 9.484 1 95.75 85 ALA A O 1
ATOM 701 N N . PRO A 1 86 ? 0.772 -8.133 10.633 1 94.44 86 PRO A N 1
ATOM 702 C CA . PRO A 1 86 ? -0.228 -7.23 11.211 1 94.44 86 PRO A CA 1
ATOM 703 C C . PRO A 1 86 ? -0.988 -6.438 10.148 1 94.44 86 PRO A C 1
ATOM 705 O O . PRO A 1 86 ? -2.203 -6.258 10.266 1 94.44 86 PRO A O 1
ATOM 708 N N . LEU A 1 87 ? -0.307 -6 9.141 1 92.25 87 LEU A N 1
ATOM 709 C CA . LEU A 1 87 ? -0.962 -5.285 8.055 1 92.25 87 LEU A CA 1
ATOM 710 C C . LEU A 1 87 ? -1.918 -6.203 7.297 1 92.25 87 LEU A C 1
ATOM 712 O O . LEU A 1 87 ? -3.057 -5.824 7.016 1 92.25 87 LEU A O 1
ATOM 716 N N . GLY A 1 88 ? -1.391 -7.379 6.969 1 96 88 GLY A N 1
ATOM 717 C CA . GLY A 1 88 ? -2.238 -8.344 6.281 1 96 88 GLY A CA 1
ATOM 718 C C . GLY A 1 88 ? -3.527 -8.641 7.023 1 96 88 GLY A C 1
ATOM 719 O O . GLY A 1 88 ? -4.602 -8.695 6.418 1 96 88 GLY A O 1
ATOM 720 N N . ILE A 1 89 ? -3.424 -8.781 8.312 1 95 89 ILE A N 1
ATOM 721 C CA . ILE A 1 89 ? -4.586 -9.086 9.148 1 95 89 ILE A CA 1
ATOM 722 C C . ILE A 1 89 ? -5.535 -7.891 9.156 1 95 89 ILE A C 1
ATOM 724 O O . ILE A 1 89 ? -6.75 -8.055 9.023 1 95 89 ILE A O 1
ATOM 728 N N . LEU A 1 90 ? -5.043 -6.695 9.25 1 92.69 90 LEU A N 1
ATOM 729 C CA . LEU A 1 90 ? -5.852 -5.48 9.227 1 92.69 90 LEU A CA 1
ATOM 730 C C . LEU A 1 90 ? -6.605 -5.355 7.906 1 92.69 90 LEU A C 1
ATOM 732 O O . LEU A 1 90 ? -7.73 -4.855 7.875 1 92.69 90 LEU A O 1
ATOM 736 N N . MET A 1 91 ? -6.062 -5.867 6.852 1 95.56 91 MET A N 1
ATOM 737 C CA . MET A 1 91 ? -6.637 -5.754 5.512 1 95.56 91 MET A CA 1
ATOM 738 C C . MET A 1 91 ? -7.871 -6.637 5.371 1 95.56 91 MET A C 1
ATOM 740 O O . MET A 1 91 ? -8.625 -6.516 4.402 1 95.56 91 MET A O 1
ATOM 744 N N . TYR A 1 92 ? -8.125 -7.516 6.383 1 95.5 92 TYR A N 1
ATOM 745 C CA . TYR A 1 92 ? -9.32 -8.352 6.359 1 95.5 92 TYR A CA 1
ATOM 746 C C . TYR A 1 92 ? -10.531 -7.594 6.891 1 95.5 92 TYR A C 1
ATOM 748 O O . TYR A 1 92 ? -11.672 -8.031 6.711 1 95.5 92 TYR A O 1
ATOM 756 N N . LEU A 1 93 ? -10.281 -6.488 7.453 1 93.31 93 LEU A N 1
ATOM 757 C CA . LEU A 1 93 ? -11.391 -5.684 7.953 1 93.31 93 LEU A CA 1
ATOM 758 C C . LEU A 1 93 ? -12.172 -5.066 6.801 1 93.31 93 LEU A C 1
ATOM 760 O O . LEU A 1 93 ? -11.594 -4.648 5.797 1 93.31 93 LEU A O 1
ATOM 764 N N . PRO A 1 94 ? -13.492 -4.957 6.949 1 91.5 94 PRO A N 1
ATOM 765 C CA . PRO A 1 94 ? -14.336 -4.453 5.863 1 91.5 94 PRO A CA 1
ATOM 766 C C . PRO A 1 94 ? -13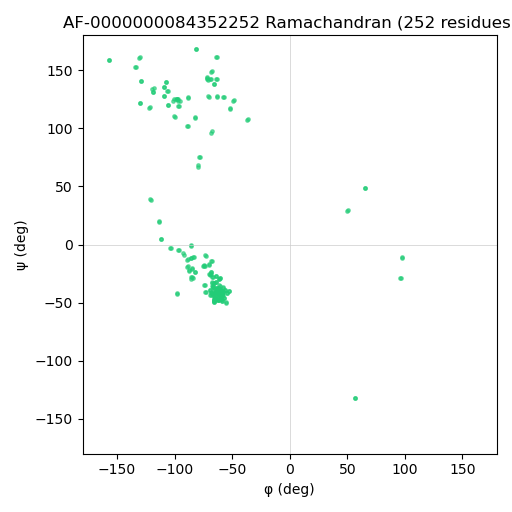.953 -3.041 5.426 1 91.5 94 PRO A C 1
ATOM 768 O O . PRO A 1 94 ? -13.945 -2.738 4.23 1 91.5 94 PRO A O 1
ATOM 771 N N . TYR A 1 95 ? -13.703 -2.236 6.359 1 88.88 95 TYR A N 1
ATOM 772 C CA . TYR A 1 95 ? -13.352 -0.857 6.043 1 88.88 95 TYR A CA 1
ATOM 773 C C . TYR A 1 95 ? -12.07 -0.796 5.219 1 88.88 95 TYR A C 1
ATOM 775 O O . TYR A 1 95 ? -11.953 0.015 4.297 1 88.88 95 TYR A O 1
ATOM 783 N N . ALA A 1 96 ? -11.133 -1.657 5.523 1 92.12 96 ALA A N 1
ATOM 784 C CA . ALA A 1 96 ? -9.883 -1.712 4.77 1 92.12 96 ALA A CA 1
ATOM 785 C C . ALA A 1 96 ? -10.125 -2.15 3.328 1 92.12 96 ALA A C 1
ATOM 787 O O . ALA A 1 96 ? -9.5 -1.634 2.4 1 92.12 96 ALA A O 1
ATOM 788 N N . GLU A 1 97 ? -11.008 -3.062 3.162 1 92.81 97 GLU A N 1
ATOM 789 C CA . GLU A 1 97 ? -11.305 -3.582 1.831 1 92.81 97 GLU A CA 1
ATOM 790 C C . GLU A 1 97 ? -11.953 -2.514 0.953 1 92.81 97 GLU A C 1
ATOM 792 O O . GLU A 1 97 ? -11.703 -2.463 -0.254 1 92.81 97 GLU A O 1
ATOM 797 N N . VAL A 1 98 ? -12.781 -1.69 1.545 1 89.94 98 VAL A N 1
ATOM 798 C CA . VAL A 1 98 ? -13.492 -0.632 0.831 1 89.94 98 VAL A CA 1
ATOM 799 C C . VAL A 1 98 ? -12.484 0.333 0.208 1 89.94 98 VAL A C 1
ATOM 801 O O . VAL A 1 98 ? -12.711 0.857 -0.885 1 89.94 98 VAL A O 1
ATOM 804 N N . ILE A 1 99 ? -11.312 0.477 0.824 1 91.56 99 ILE A N 1
ATOM 805 C CA . ILE A 1 99 ? -10.281 1.382 0.333 1 91.56 99 ILE A CA 1
ATOM 806 C C . ILE A 1 99 ? -9.25 0.598 -0.481 1 91.56 99 ILE A C 1
ATOM 808 O O . ILE A 1 99 ? -8.852 1.028 -1.565 1 91.56 99 ILE A O 1
ATOM 812 N N . GLY A 1 100 ? -8.93 -0.535 0.054 1 95.25 100 GLY A N 1
ATOM 813 C CA . GLY A 1 100 ? -7.84 -1.316 -0.499 1 95.25 100 GLY A CA 1
ATOM 814 C C . GLY A 1 100 ? -8.156 -1.908 -1.859 1 95.25 100 GLY A C 1
ATOM 815 O O . GLY A 1 100 ? -7.293 -1.95 -2.74 1 95.25 100 GLY A O 1
ATOM 816 N N . ASP A 1 101 ? -9.375 -2.367 -2.041 1 95.25 101 ASP A N 1
ATOM 817 C CA . ASP A 1 101 ? -9.742 -3.027 -3.291 1 95.25 101 ASP A CA 1
ATOM 818 C C . ASP A 1 101 ? -9.695 -2.049 -4.461 1 95.25 101 ASP A C 1
ATOM 820 O O . ASP A 1 101 ? -9.078 -2.334 -5.492 1 95.25 101 ASP A O 1
ATOM 824 N N . PRO A 1 102 ? -10.297 -0.849 -4.371 1 94 102 PRO A N 1
ATOM 825 C CA . PRO A 1 102 ? -10.18 0.123 -5.461 1 94 102 PRO A CA 1
ATOM 826 C C . PRO A 1 102 ? -8.734 0.533 -5.73 1 94 102 PRO A C 1
ATOM 828 O O . PRO A 1 102 ? -8.352 0.739 -6.883 1 94 102 PRO A O 1
ATOM 831 N N . LEU A 1 103 ? -7.898 0.71 -4.668 1 95.56 103 LEU A N 1
ATOM 832 C CA . LEU A 1 103 ? -6.484 1.026 -4.844 1 95.56 103 LEU A CA 1
ATOM 833 C C . LEU A 1 103 ? -5.77 -0.081 -5.609 1 95.56 103 LEU A C 1
ATOM 835 O O . LEU A 1 103 ? -5.008 0.193 -6.539 1 95.56 103 LEU A O 1
ATOM 839 N N . TYR A 1 104 ? -6.062 -1.289 -5.227 1 96.81 104 TYR A N 1
ATOM 840 C CA . TYR A 1 104 ? -5.48 -2.43 -5.926 1 96.81 104 TYR A CA 1
ATOM 841 C C . TYR A 1 104 ? -5.859 -2.416 -7.402 1 96.81 104 TYR A C 1
ATOM 843 O O . TYR A 1 104 ? -5.008 -2.613 -8.273 1 96.81 104 TYR A O 1
ATOM 851 N N . ARG A 1 105 ? -7.105 -2.199 -7.645 1 96.06 105 ARG A N 1
ATOM 852 C CA . ARG A 1 105 ? -7.586 -2.217 -9.023 1 96.06 105 ARG A CA 1
ATOM 853 C C . ARG A 1 105 ? -6.926 -1.118 -9.852 1 96.06 105 ARG A C 1
ATOM 855 O O . ARG A 1 105 ? -6.582 -1.33 -11.016 1 96.06 105 ARG A O 1
ATOM 862 N N . LEU A 1 106 ? -6.781 0.001 -9.289 1 95 106 LEU A N 1
ATOM 863 C CA . LEU A 1 106 ? -6.105 1.102 -9.961 1 95 106 LEU A CA 1
ATOM 864 C C . LEU A 1 106 ? -4.68 0.714 -10.344 1 95 106 LEU A C 1
ATOM 866 O O . LEU A 1 106 ? -4.25 0.948 -11.477 1 95 106 LEU A O 1
ATOM 870 N N . ILE A 1 107 ? -3.943 0.16 -9.398 1 95.5 107 ILE A N 1
ATOM 871 C CA . ILE A 1 107 ? -2.555 -0.234 -9.609 1 95.5 107 ILE A CA 1
ATOM 872 C C . ILE A 1 107 ? -2.49 -1.33 -10.672 1 95.5 107 ILE A C 1
ATOM 874 O O . ILE A 1 107 ? -1.678 -1.26 -11.602 1 95.5 107 ILE A O 1
ATOM 878 N N . ALA A 1 108 ? -3.373 -2.295 -10.492 1 95.69 108 ALA A N 1
ATOM 879 C CA . ALA A 1 108 ? -3.4 -3.412 -11.43 1 95.69 108 ALA A CA 1
ATOM 880 C C . ALA A 1 108 ? -3.674 -2.928 -12.852 1 95.69 108 ALA A C 1
ATOM 882 O O . ALA A 1 108 ? -3.025 -3.371 -13.797 1 95.69 108 ALA A O 1
ATOM 883 N N . LYS A 1 109 ? -4.559 -2.02 -13 1 93.75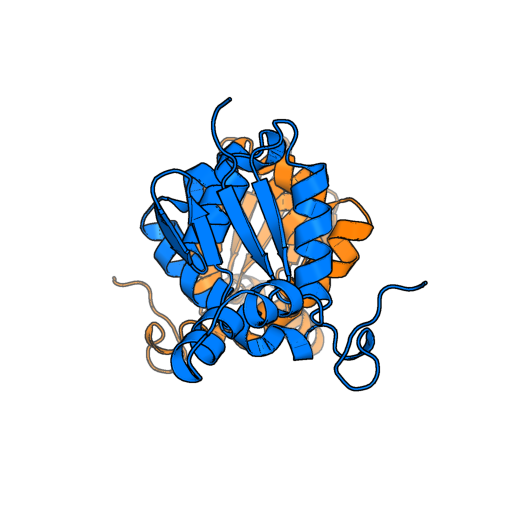 109 LYS A N 1
ATOM 884 C CA . LYS A 1 109 ? -4.957 -1.509 -14.305 1 93.75 109 LYS A CA 1
ATOM 885 C C . LYS A 1 109 ? -3.838 -0.687 -14.938 1 93.75 109 LYS A C 1
ATOM 887 O O . LYS A 1 109 ? -3.732 -0.613 -16.172 1 93.75 109 LYS A O 1
ATOM 892 N N . ASN A 1 110 ? -2.977 -0.113 -14.125 1 93.19 110 ASN A N 1
ATOM 893 C CA . ASN A 1 110 ? -1.947 0.794 -14.625 1 93.19 110 ASN A CA 1
ATOM 894 C C . ASN A 1 110 ? -0.55 0.209 -14.445 1 93.19 110 ASN A C 1
ATOM 896 O O . ASN A 1 110 ? 0.445 0.933 -14.516 1 93.19 110 ASN A O 1
ATOM 900 N N . ARG A 1 111 ? -0.451 -1.045 -14.281 1 90.38 111 ARG A N 1
ATOM 901 C CA . ARG A 1 111 ? 0.786 -1.703 -13.875 1 90.38 111 ARG A CA 1
ATOM 902 C C . ARG A 1 111 ? 1.874 -1.524 -14.93 1 90.38 111 ARG A C 1
ATOM 904 O O . ARG A 1 111 ? 3.053 -1.387 -14.594 1 90.38 111 ARG A O 1
ATOM 911 N N . TYR A 1 112 ? 1.572 -1.449 -16.141 1 87.44 112 TYR A N 1
ATOM 912 C CA . TYR A 1 112 ? 2.564 -1.3 -17.188 1 87.44 112 TYR A CA 1
ATOM 913 C C . TYR A 1 112 ? 2.928 0.166 -17.391 1 87.44 112 TYR A C 1
ATOM 915 O O . TYR A 1 112 ? 4.004 0.479 -17.906 1 87.44 112 TYR A O 1
ATOM 923 N N . ARG A 1 113 ? 2.002 0.988 -16.922 1 85.94 113 ARG A N 1
ATOM 924 C CA . ARG A 1 113 ? 2.248 2.418 -17.078 1 85.94 113 ARG A CA 1
ATOM 925 C C . ARG A 1 113 ? 3.123 2.943 -15.945 1 85.94 113 ARG A C 1
ATOM 927 O O . ARG A 1 113 ? 3.873 3.904 -16.125 1 85.94 113 ARG A O 1
ATOM 934 N N . ILE A 1 114 ? 3.062 2.35 -14.828 1 86.62 114 ILE A N 1
ATOM 935 C CA . ILE A 1 114 ? 3.75 2.799 -13.625 1 86.62 114 ILE A CA 1
ATOM 936 C C . ILE A 1 114 ? 5.262 2.721 -13.828 1 86.62 114 ILE A C 1
ATOM 938 O O . ILE A 1 114 ? 5.996 3.639 -13.453 1 86.62 114 ILE A O 1
ATOM 942 N N . PHE A 1 115 ? 5.75 1.738 -14.414 1 84.5 115 PHE A N 1
ATOM 943 C CA . PHE A 1 115 ? 7.184 1.553 -14.617 1 84.5 115 PHE A CA 1
ATOM 944 C C . PHE A 1 115 ? 7.508 1.448 -16.109 1 84.5 115 PHE A C 1
ATOM 946 O O . PHE A 1 115 ? 8.328 0.624 -16.516 1 84.5 115 PHE A O 1
ATOM 953 N N . LYS A 1 116 ? 6.816 2.248 -16.812 1 72.69 116 LYS A N 1
ATOM 954 C CA . LYS A 1 116 ? 6.965 2.254 -18.266 1 72.69 116 LYS A CA 1
ATOM 9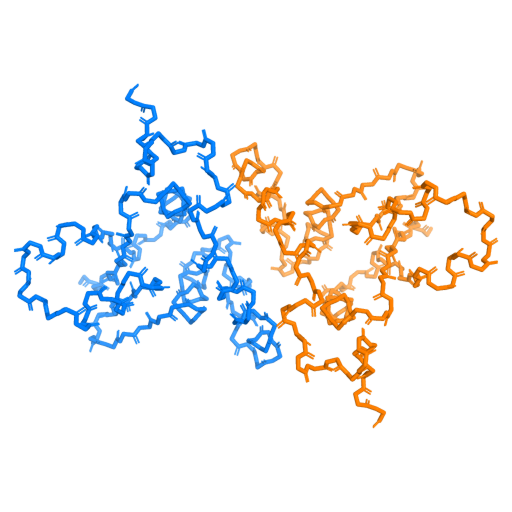55 C C . LYS A 1 116 ? 8.422 2.42 -18.656 1 72.69 116 LYS A C 1
ATOM 957 O O . LYS A 1 116 ? 8.883 1.812 -19.641 1 72.69 116 LYS A O 1
ATOM 962 N N . ASN A 1 117 ? 9.07 3.217 -17.969 1 67.12 117 ASN A N 1
ATOM 963 C CA . ASN A 1 117 ? 10.445 3.5 -18.344 1 67.12 117 ASN A CA 1
ATOM 964 C C . ASN A 1 117 ? 11.375 2.336 -18 1 67.12 117 ASN A C 1
ATOM 966 O O . ASN A 1 117 ? 12.539 2.324 -18.406 1 67.12 117 ASN A O 1
ATOM 970 N N . LYS A 1 118 ? 10.938 1.513 -17.188 1 66.06 118 LYS A N 1
ATOM 971 C CA . LYS A 1 118 ? 11.75 0.358 -16.812 1 66.06 118 LYS A CA 1
ATOM 972 C C . LYS A 1 118 ? 11.5 -0.814 -17.75 1 66.06 118 LYS A C 1
ATOM 974 O O . LYS A 1 118 ? 12.18 -1.84 -17.672 1 66.06 118 LYS A O 1
ATOM 979 N N . CYS A 1 119 ? 10.5 -0.69 -18.484 1 55 119 CYS A N 1
ATOM 980 C CA . CYS A 1 119 ? 10.133 -1.767 -19.406 1 55 119 CYS A CA 1
ATOM 981 C C . CYS A 1 119 ? 10.602 -1.458 -20.828 1 55 119 CYS A C 1
ATOM 983 O O . CYS A 1 119 ? 10.695 -0.292 -21.203 1 55 119 CYS A O 1
ATOM 985 N N . THR A 1 120 ? 11.547 -2.113 -21.375 1 48.78 120 THR A N 1
ATOM 986 C CA . THR A 1 120 ? 11.828 -2.027 -22.812 1 48.78 120 THR A CA 1
ATOM 987 C C . THR A 1 120 ? 10.742 -2.723 -23.625 1 48.78 120 THR A C 1
ATOM 989 O O . THR A 1 120 ? 10.492 -3.918 -23.438 1 48.78 120 THR A O 1
ATOM 992 N N . ASN A 1 121 ? 10.07 -2.113 -24.672 1 43.28 121 ASN A N 1
ATOM 993 C CA . ASN A 1 121 ? 9.031 -2.541 -25.609 1 43.28 121 ASN A CA 1
ATOM 994 C C . ASN A 1 121 ? 7.859 -3.193 -24.891 1 43.28 121 ASN A C 1
ATOM 996 O O . ASN A 1 121 ? 7.363 -4.238 -25.312 1 43.28 121 ASN A O 1
ATOM 1000 N N . GLY A 1 122 ? 7.633 -2.793 -23.688 1 44.09 122 GLY A N 1
ATOM 1001 C CA . GLY A 1 122 ? 6.5 -3.318 -22.953 1 44.09 122 GLY A CA 1
ATOM 1002 C C . GLY A 1 122 ? 6.875 -4.465 -22.031 1 44.09 122 GLY A C 1
ATOM 1003 O O . GLY A 1 122 ? 6.043 -4.941 -21.25 1 44.09 122 GLY A O 1
ATOM 1004 N N . VAL A 1 123 ? 7.922 -5.188 -22.422 1 46.81 123 VAL A N 1
ATOM 1005 C CA . VAL A 1 123 ? 8.516 -6.27 -21.641 1 46.81 123 VAL A CA 1
ATOM 1006 C C . VAL A 1 123 ? 9.594 -5.707 -20.719 1 46.81 123 VAL A C 1
ATOM 1008 O O . VAL A 1 123 ? 10.484 -4.98 -21.172 1 46.81 123 VAL A O 1
ATOM 1011 N N . CYS A 1 124 ? 9.484 -5.48 -19.438 1 52.84 124 CYS A N 1
ATOM 1012 C CA . CYS A 1 124 ? 10.414 -4.898 -18.469 1 52.84 124 CYS A CA 1
ATOM 1013 C C . CYS A 1 124 ? 11.445 -5.926 -18.031 1 52.84 124 CYS A C 1
ATOM 1015 O O . CYS A 1 124 ? 11.125 -6.863 -17.297 1 52.84 124 CYS A O 1
ATOM 1017 N N . LYS A 1 125 ? 12.383 -6.371 -18.938 1 47.22 125 LYS A N 1
ATOM 1018 C CA . LYS A 1 125 ? 13.43 -7.367 -18.719 1 47.22 125 LYS A CA 1
ATOM 1019 C C . LYS A 1 125 ? 14.328 -6.961 -17.547 1 47.22 125 LYS A C 1
ATOM 1021 O O . LYS A 1 125 ? 14.516 -5.773 -17.297 1 47.22 125 LYS A O 1
ATOM 1026 N N . LEU A 1 126 ? 14.578 -7.875 -16.453 1 44.06 126 LEU A N 1
ATOM 1027 C CA . LEU A 1 126 ? 15.523 -7.746 -15.352 1 44.06 126 LEU A CA 1
ATOM 1028 C C . LEU A 1 126 ? 16.906 -7.363 -15.859 1 44.06 126 LEU A C 1
ATOM 1030 O O . LEU A 1 126 ? 17.266 -7.688 -17 1 44.06 126 LEU A O 1
ATOM 1034 N N . PRO A 1 127 ? 17.547 -6.258 -15.398 1 38.72 127 PRO A N 1
ATOM 1035 C CA . PRO A 1 127 ? 18.953 -6.277 -15.805 1 38.72 127 PRO A CA 1
ATOM 1036 C C . PRO A 1 127 ? 19.562 -7.684 -15.773 1 38.72 127 PRO A C 1
ATOM 1038 O O . PRO A 1 127 ? 19.281 -8.453 -14.844 1 38.72 127 PRO A O 1
ATOM 1041 N N . GLN A 1 128 ? 19.859 -8.438 -16.953 1 26.12 128 GLN A N 1
ATOM 1042 C CA . GLN A 1 128 ? 20.781 -9.562 -16.891 1 26.12 128 GLN A CA 1
ATOM 1043 C C . GLN A 1 128 ? 22.078 -9.156 -16.203 1 26.12 128 GLN A C 1
ATOM 1045 O O . GLN A 1 128 ? 22.562 -8.039 -16.375 1 26.12 128 GLN A O 1
ATOM 1050 N N . MET B 1 1 ? 6.676 17.281 26.641 1 44.16 1 MET B N 1
ATOM 1051 C CA . MET B 1 1 ? 5.555 16.781 25.844 1 44.16 1 MET B CA 1
ATOM 1052 C C . MET B 1 1 ? 5.949 16.656 24.375 1 44.16 1 MET B C 1
ATOM 1054 O O . MET B 1 1 ? 6.285 17.656 23.734 1 44.16 1 MET B O 1
ATOM 1058 N N . GLU B 1 2 ? 6.539 15.477 23.953 1 59 2 GLU B N 1
ATOM 1059 C CA . GLU B 1 2 ? 7.105 15.391 22.609 1 59 2 GLU B CA 1
ATOM 1060 C C . GLU B 1 2 ? 6.09 15.828 21.547 1 59 2 GLU B C 1
ATOM 1062 O O . GLU B 1 2 ? 4.906 15.492 21.641 1 59 2 GLU B O 1
ATOM 1067 N N . ARG B 1 3 ? 6.348 16.875 20.812 1 86.69 3 ARG B N 1
ATOM 1068 C CA . ARG B 1 3 ? 5.441 17.562 19.906 1 86.69 3 ARG B CA 1
ATOM 1069 C C . ARG B 1 3 ? 5.016 16.656 18.766 1 86.69 3 ARG B C 1
ATOM 1071 O O . ARG B 1 3 ? 5.789 15.805 18.312 1 86.69 3 ARG B O 1
ATOM 1078 N N . LYS B 1 4 ? 3.83 16.531 18.547 1 96.12 4 LYS B N 1
ATOM 1079 C CA . LYS B 1 4 ? 3.184 15.742 17.484 1 96.12 4 LYS B CA 1
ATOM 1080 C C . LYS B 1 4 ? 3.543 16.281 16.109 1 96.12 4 LYS B C 1
ATOM 1082 O O . LYS B 1 4 ? 3.801 17.469 15.945 1 96.12 4 LYS B O 1
ATOM 1087 N N . SER B 1 5 ? 3.732 15.406 15.18 1 97.94 5 SER B N 1
ATOM 1088 C CA . SER B 1 5 ? 3.826 15.812 13.781 1 97.94 5 SER B CA 1
ATOM 1089 C C . SER B 1 5 ? 2.467 16.25 13.242 1 97.94 5 SER B C 1
ATOM 1091 O O . SER B 1 5 ? 1.444 15.641 13.562 1 97.94 5 SER B O 1
ATOM 1093 N N . ILE B 1 6 ? 2.504 17.281 12.43 1 97.38 6 ILE B N 1
ATOM 1094 C CA . ILE B 1 6 ? 1.27 17.75 11.812 1 97.38 6 ILE B CA 1
ATOM 1095 C C . ILE B 1 6 ? 1.133 17.172 10.406 1 97.38 6 ILE B C 1
ATOM 1097 O O . ILE B 1 6 ? 2.051 17.281 9.594 1 97.38 6 ILE B O 1
ATOM 1101 N N . VAL B 1 7 ? 0.046 16.531 10.164 1 98.44 7 VAL B N 1
ATOM 1102 C CA . VAL B 1 7 ? -0.239 15.977 8.844 1 98.44 7 VAL B CA 1
ATOM 1103 C C . VAL B 1 7 ? -1.295 16.828 8.141 1 98.44 7 VAL B C 1
ATOM 1105 O O . VAL B 1 7 ? -2.406 16.984 8.648 1 98.44 7 VAL B O 1
ATOM 1108 N N . LEU B 1 8 ? -0.944 17.375 6.996 1 97.19 8 LEU B N 1
ATOM 1109 C CA . LEU B 1 8 ? -1.877 18.141 6.168 1 97.19 8 LEU B CA 1
ATOM 1110 C C . LEU B 1 8 ? -2.615 17.219 5.199 1 97.19 8 LEU B C 1
ATOM 1112 O O . LEU B 1 8 ? -1.992 16.422 4.5 1 97.19 8 LEU B O 1
ATOM 1116 N N . TYR B 1 9 ? -3.934 17.281 5.223 1 95.5 9 TYR B N 1
ATOM 1117 C CA . TYR B 1 9 ? -4.715 16.438 4.336 1 95.5 9 TYR B CA 1
ATOM 1118 C C . TYR B 1 9 ? -5.816 17.219 3.645 1 95.5 9 TYR B C 1
ATOM 1120 O O . TYR B 1 9 ? -6.25 18.266 4.148 1 95.5 9 TYR B O 1
ATOM 1128 N N . ASP B 1 10 ? -6.168 16.719 2.473 1 93.44 10 ASP B N 1
ATOM 1129 C CA . ASP B 1 10 ? -7.27 17.328 1.738 1 93.44 10 ASP B CA 1
ATOM 1130 C C . ASP B 1 10 ? -8.617 16.812 2.238 1 93.44 10 ASP B C 1
ATOM 1132 O O . ASP B 1 10 ? -9.016 15.688 1.923 1 93.44 10 ASP B O 1
ATOM 1136 N N . GLY B 1 11 ? -9.359 17.703 2.939 1 91.69 11 GLY B N 1
ATOM 1137 C CA . GLY B 1 11 ? -10.633 17.344 3.543 1 91.69 11 GLY B CA 1
ATOM 1138 C C . GLY B 1 11 ? -11.711 17.047 2.521 1 91.69 11 GLY B C 1
ATOM 1139 O O . GLY B 1 11 ? -12.742 16.453 2.855 1 91.69 11 GLY B O 1
ATOM 1140 N N . ASP B 1 12 ? -11.477 17.406 1.304 1 88.81 12 ASP B N 1
ATOM 1141 C CA . ASP B 1 12 ? -12.477 17.172 0.259 1 88.81 12 ASP B CA 1
ATOM 1142 C C . ASP B 1 12 ? -12.242 15.844 -0.441 1 88.81 12 ASP B C 1
ATOM 1144 O O . ASP B 1 12 ? -13.062 15.406 -1.247 1 88.81 12 ASP B O 1
ATOM 1148 N N . CYS B 1 13 ? -11.18 15.203 -0.149 1 92.06 13 CYS B N 1
ATOM 1149 C CA . CYS B 1 13 ? -10.812 13.938 -0.77 1 92.06 13 CYS B CA 1
ATOM 1150 C C . CYS B 1 13 ? -11.227 12.758 0.103 1 92.06 13 CYS B C 1
ATOM 1152 O O . CYS B 1 13 ? -10.805 12.648 1.254 1 92.06 13 CYS B O 1
ATOM 1154 N N . TYR B 1 14 ? -12.039 11.844 -0.469 1 91.25 14 TYR B N 1
ATOM 1155 C CA . TYR B 1 14 ? -12.531 10.695 0.287 1 91.25 14 TYR B CA 1
ATOM 1156 C C . TYR B 1 14 ? -11.383 9.812 0.759 1 91.25 14 TYR B C 1
ATOM 1158 O O . TYR B 1 14 ? -11.344 9.406 1.923 1 91.25 14 TYR B O 1
ATOM 1166 N N . LEU B 1 15 ? -10.469 9.492 -0.141 1 93.12 15 LEU B N 1
ATOM 1167 C CA . LEU B 1 15 ? -9.32 8.664 0.222 1 93.12 15 LEU B CA 1
ATOM 1168 C C . LEU B 1 15 ? -8.523 9.305 1.35 1 93.12 15 LEU B C 1
ATOM 1170 O O . LEU B 1 15 ? -8.078 8.617 2.27 1 93.12 15 LEU B O 1
ATOM 1174 N N . CYS B 1 16 ? -8.328 10.562 1.248 1 94.56 16 CYS B N 1
ATOM 1175 C CA . CYS B 1 16 ? -7.57 11.289 2.262 1 94.56 16 CYS B CA 1
ATOM 1176 C C . CYS B 1 16 ? -8.266 11.227 3.613 1 94.56 16 CYS B C 1
ATOM 1178 O O . CYS B 1 16 ? -7.621 11 4.641 1 94.56 16 CYS B O 1
ATOM 1180 N N . ARG B 1 17 ? -9.547 11.375 3.59 1 93.62 17 ARG B N 1
ATOM 1181 C CA . ARG B 1 17 ? -10.328 11.312 4.824 1 93.62 17 ARG B CA 1
ATOM 1182 C C . ARG B 1 17 ? -10.281 9.906 5.422 1 93.62 17 ARG B C 1
ATOM 1184 O O . ARG B 1 17 ? -10.172 9.75 6.641 1 93.62 17 ARG B O 1
ATOM 1191 N N . GLN B 1 18 ? -10.414 8.961 4.59 1 92.88 18 GLN B N 1
ATOM 1192 C CA . GLN B 1 18 ? -10.344 7.586 5.07 1 92.88 18 GLN B CA 1
ATOM 1193 C C . GLN B 1 18 ? -8.969 7.262 5.637 1 92.88 18 GLN B C 1
ATOM 1195 O O . GLN B 1 18 ? -8.852 6.562 6.645 1 92.88 18 GLN B O 1
ATOM 1200 N N . THR B 1 19 ? -7.922 7.734 4.973 1 94.5 19 THR B N 1
ATOM 1201 C CA . THR B 1 19 ? -6.562 7.535 5.457 1 94.5 19 THR B CA 1
ATOM 1202 C C . THR B 1 19 ? -6.379 8.148 6.84 1 94.5 19 THR B C 1
ATOM 1204 O O . THR B 1 19 ? -5.852 7.504 7.75 1 94.5 19 THR B O 1
ATOM 1207 N N . LYS B 1 20 ? -6.852 9.336 6.953 1 96.38 20 LYS B N 1
ATOM 1208 C CA . LYS B 1 20 ? -6.793 10.008 8.25 1 96.38 20 LYS B CA 1
ATOM 1209 C C . LYS B 1 20 ? -7.469 9.164 9.328 1 96.38 20 LYS B C 1
ATOM 1211 O O . LYS B 1 20 ? -6.887 8.922 10.391 1 96.38 20 LYS B O 1
ATOM 1216 N N . GLN B 1 21 ? -8.664 8.695 9.062 1 95 21 GLN B N 1
ATOM 1217 C CA . GLN B 1 21 ? -9.414 7.922 10.047 1 95 21 GLN B CA 1
ATOM 1218 C C . GLN B 1 21 ? -8.688 6.625 10.398 1 95 21 GLN B C 1
ATOM 1220 O O . GLN B 1 21 ? -8.609 6.254 11.57 1 95 21 GLN B O 1
ATOM 1225 N N . THR B 1 22 ? -8.18 6.008 9.438 1 93.88 22 THR B N 1
ATOM 1226 C CA . THR B 1 22 ? -7.473 4.746 9.648 1 93.88 22 THR B CA 1
ATOM 1227 C C . THR B 1 22 ? -6.207 4.965 10.469 1 93.88 22 THR B C 1
ATOM 1229 O O . THR B 1 22 ? -5.965 4.246 11.445 1 93.88 22 THR B O 1
ATOM 1232 N N . ILE B 1 23 ? -5.395 5.934 10.078 1 96.38 23 ILE B N 1
ATOM 1233 C CA . ILE B 1 23 ? -4.148 6.195 10.789 1 96.38 23 ILE B CA 1
ATOM 1234 C C . ILE B 1 23 ? -4.457 6.625 12.219 1 96.38 23 ILE B C 1
ATOM 1236 O O . ILE B 1 23 ? -3.742 6.25 13.156 1 96.38 23 ILE B O 1
ATOM 1240 N N . LYS B 1 24 ? -5.488 7.383 12.422 1 96.56 24 LYS B N 1
ATOM 1241 C CA . LYS B 1 24 ? -5.895 7.773 13.766 1 96.56 24 LYS B CA 1
ATOM 1242 C C . LYS B 1 24 ? -6.176 6.547 14.633 1 96.56 24 LYS B C 1
ATOM 1244 O O . LYS B 1 24 ? -5.832 6.527 15.82 1 96.56 24 LYS B O 1
ATOM 1249 N N . LEU B 1 25 ? -6.82 5.547 14.016 1 93.94 25 LEU B N 1
ATOM 1250 C CA . LEU B 1 25 ? -7.121 4.312 14.734 1 93.94 25 LEU B CA 1
ATOM 1251 C C . LEU B 1 25 ? -5.844 3.541 15.055 1 93.94 25 LEU B C 1
ATOM 1253 O O . LEU B 1 25 ? -5.742 2.908 16.109 1 93.94 25 LEU B O 1
ATOM 1257 N N . LEU B 1 26 ? -4.934 3.631 14.242 1 94.94 26 LEU B N 1
ATOM 1258 C CA . LEU B 1 26 ? -3.699 2.865 14.375 1 94.94 26 LEU B CA 1
ATOM 1259 C C . LEU B 1 26 ? -2.686 3.615 15.234 1 94.94 26 LEU B C 1
ATOM 1261 O O . LEU B 1 26 ? -1.71 3.025 15.711 1 94.94 26 LEU B O 1
ATOM 1265 N N . ASP B 1 27 ? -2.854 4.91 15.328 1 96.88 27 ASP B N 1
ATOM 1266 C CA . ASP B 1 27 ? -1.919 5.781 16.031 1 96.88 27 ASP B CA 1
ATOM 1267 C C . ASP B 1 27 ? -2.135 5.707 17.547 1 96.88 27 ASP B C 1
ATOM 1269 O O . ASP B 1 27 ? -2.523 6.695 18.172 1 96.88 27 ASP B O 1
ATOM 1273 N N . TRP B 1 28 ? -1.715 4.656 18.156 1 96.25 28 TRP B N 1
ATOM 1274 C CA . TRP B 1 28 ? -1.956 4.379 19.562 1 96.25 28 TRP B CA 1
ATOM 1275 C C . TRP B 1 28 ? -1.191 5.355 20.453 1 96.25 28 TRP B C 1
ATOM 1277 O O . TRP B 1 28 ? -1.582 5.602 21.594 1 96.25 28 TRP B O 1
ATOM 1287 N N . PHE B 1 29 ? -0.155 5.926 19.969 1 95.44 29 PHE B N 1
ATOM 1288 C CA . PHE B 1 29 ? 0.691 6.789 20.781 1 95.44 29 PHE B CA 1
ATOM 1289 C C . PHE B 1 29 ? 0.324 8.258 20.578 1 95.44 29 PHE B C 1
ATOM 1291 O O . PHE B 1 29 ? 0.919 9.141 21.203 1 95.44 29 PHE B O 1
ATOM 1298 N N . GLY B 1 30 ? -0.574 8.531 19.688 1 96.06 30 GLY B N 1
ATOM 1299 C CA . GLY B 1 30 ? -0.981 9.906 19.453 1 96.06 30 GLY B CA 1
ATOM 1300 C C . GLY B 1 30 ? 0.131 10.773 18.891 1 96.06 30 GLY B C 1
ATOM 1301 O O . GLY B 1 30 ? 0.377 11.875 19.391 1 96.06 30 GLY B O 1
ATOM 1302 N N . SER B 1 31 ? 0.759 10.258 17.875 1 96.62 31 SER B N 1
ATOM 1303 C CA . SER B 1 31 ? 1.967 10.875 17.328 1 96.62 31 SER B CA 1
ATOM 1304 C C . SER B 1 31 ? 1.628 11.953 16.312 1 96.62 31 SER B C 1
ATOM 1306 O O . SER B 1 31 ? 2.484 12.758 15.945 1 96.62 31 SER B O 1
ATOM 1308 N N . PHE B 1 32 ? 0.363 12.008 15.906 1 98.12 32 PHE B N 1
ATOM 1309 C CA . PHE B 1 32 ? 0.042 12.867 14.773 1 98.12 32 PHE B CA 1
ATOM 1310 C C . PHE B 1 32 ? -1.127 13.789 15.109 1 98.12 32 PHE B C 1
ATOM 1312 O O . PHE B 1 32 ? -2.072 13.375 15.789 1 98.12 32 PHE B O 1
ATOM 1319 N N . ARG B 1 33 ? -1.017 15.008 14.656 1 97.94 33 ARG B N 1
ATOM 1320 C CA . ARG B 1 33 ? -2.117 15.969 14.57 1 97.94 33 ARG B CA 1
ATOM 1321 C C . ARG B 1 33 ? -2.514 16.219 13.117 1 97.94 33 ARG B C 1
ATOM 1323 O O . ARG B 1 33 ? -1.651 16.375 12.258 1 97.94 33 ARG B O 1
ATOM 1330 N N . TRP B 1 34 ? -3.779 16.219 12.914 1 98 34 TRP B N 1
ATOM 1331 C CA . TRP B 1 34 ? -4.27 16.375 11.555 1 98 34 TRP B CA 1
ATOM 1332 C C . TRP B 1 34 ? -4.855 17.766 11.344 1 98 34 TRP B C 1
ATOM 1334 O O . TRP B 1 34 ? -5.59 18.266 12.195 1 98 34 TRP B O 1
ATOM 1344 N N . LEU B 1 35 ? -4.453 18.375 10.258 1 96.88 35 LEU B N 1
ATOM 1345 C CA . LEU B 1 35 ? -4.949 19.688 9.859 1 96.88 35 LEU B CA 1
ATOM 1346 C C . LEU B 1 35 ? -5.395 19.688 8.406 1 96.88 35 LEU B C 1
ATOM 1348 O O . LEU B 1 35 ? -4.613 19.344 7.512 1 96.88 35 LEU B O 1
ATOM 1352 N N . SER B 1 36 ? -6.672 20.031 8.164 1 95.75 36 SER B N 1
ATOM 1353 C CA . SER B 1 36 ? -7.152 20.062 6.781 1 95.75 36 SER B CA 1
ATOM 1354 C C . SER B 1 36 ? -6.492 21.188 5.992 1 95.75 36 SER B C 1
ATOM 1356 O O . SER B 1 36 ? -6.133 22.219 6.555 1 95.75 36 SER B O 1
ATOM 1358 N N . LEU B 1 37 ? -6.34 20.922 4.695 1 93.81 37 LEU B N 1
ATOM 1359 C CA . LEU B 1 37 ? -5.789 21.969 3.83 1 93.81 37 LEU B CA 1
ATOM 1360 C C . LEU B 1 37 ? -6.691 23.203 3.824 1 93.81 37 LEU B C 1
ATOM 1362 O O . LEU B 1 37 ? -6.203 24.328 3.725 1 93.81 37 LEU B O 1
ATOM 1366 N N . GLN B 1 38 ? -7.961 22.969 3.902 1 90.69 38 GLN B N 1
ATOM 1367 C CA . GLN B 1 38 ? -8.945 24.047 3.955 1 90.69 38 GLN B CA 1
ATOM 1368 C C . GLN B 1 38 ? -8.711 24.953 5.164 1 90.69 38 GLN B C 1
ATOM 1370 O O . GLN B 1 38 ? -8.781 26.172 5.059 1 90.69 38 GLN B O 1
ATOM 1375 N N . GLU B 1 39 ? -8.414 24.344 6.312 1 92.44 39 GLU B N 1
ATOM 1376 C CA . GLU B 1 39 ? -8.086 25.109 7.52 1 92.44 39 GLU B CA 1
ATOM 1377 C C . GLU B 1 39 ? -6.699 25.734 7.422 1 92.44 39 GLU B C 1
ATOM 1379 O O . GLU B 1 39 ? -6.5 26.875 7.824 1 92.44 39 GLU B O 1
ATOM 1384 N N . TYR B 1 40 ? -5.77 24.984 6.895 1 91.44 40 TYR B N 1
ATOM 1385 C CA . TYR B 1 40 ? -4.391 25.438 6.762 1 91.44 40 TYR B CA 1
ATOM 1386 C C . TYR B 1 40 ? -4.305 26.656 5.859 1 91.44 40 TYR B C 1
ATOM 1388 O O . TYR B 1 40 ? -3.607 27.625 6.176 1 91.44 40 TYR B O 1
ATOM 1396 N N . GLU B 1 41 ? -4.98 26.609 4.773 1 87.69 41 GLU B N 1
ATOM 1397 C CA . GLU B 1 41 ? -4.934 27.688 3.785 1 87.69 41 GLU B CA 1
ATOM 1398 C C . GLU B 1 41 ? -5.609 28.953 4.312 1 87.69 41 GLU B C 1
ATOM 1400 O O . GLU B 1 41 ? -5.32 30.047 3.848 1 87.69 41 GLU B O 1
ATOM 1405 N N . LYS B 1 42 ? -6.512 28.828 5.215 1 85.56 42 LYS B N 1
ATOM 1406 C CA . LYS B 1 42 ? -7.148 29.984 5.844 1 85.56 42 LYS B CA 1
ATOM 1407 C C . LYS B 1 42 ? -6.199 30.656 6.828 1 85.56 42 LYS B C 1
ATOM 1409 O O . LYS B 1 42 ? -6.23 31.891 6.984 1 85.56 42 LYS B O 1
ATOM 1414 N N . ARG B 1 43 ? -5.426 29.922 7.453 1 83.25 43 ARG B N 1
ATOM 1415 C CA . ARG B 1 43 ? -4.582 30.422 8.531 1 83.25 43 ARG B CA 1
ATOM 1416 C C . ARG B 1 43 ? -3.277 31 7.992 1 83.25 43 ARG B C 1
ATOM 1418 O O . ARG B 1 43 ? -2.688 31.891 8.602 1 83.25 43 ARG B O 1
ATOM 1425 N N . GLN B 1 44 ? -2.863 30.5 6.906 1 79.56 44 GLN B N 1
ATOM 1426 C CA . GLN B 1 44 ? -1.563 30.875 6.363 1 79.56 44 GLN B CA 1
ATOM 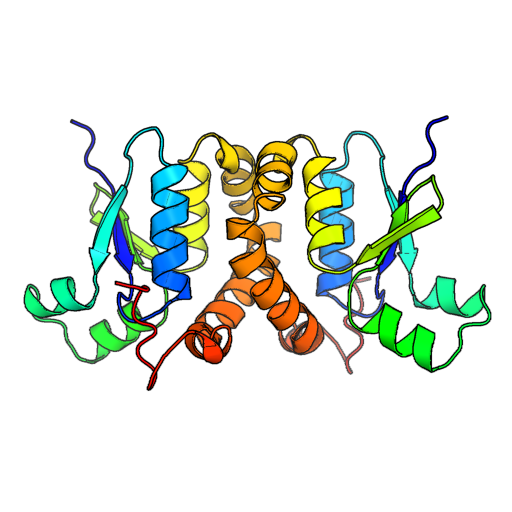1427 C C . GLN B 1 44 ? -1.711 31.516 4.988 1 79.56 44 GLN B C 1
ATOM 1429 O O . GLN B 1 44 ? -2.611 31.172 4.227 1 79.56 44 GLN B O 1
ATOM 1434 N N . SER B 1 45 ? -0.999 32.594 4.863 1 80.56 45 SER B N 1
ATOM 1435 C CA . SER B 1 45 ? -0.882 33.094 3.5 1 80.56 45 SER B CA 1
ATOM 1436 C C . SER B 1 45 ? -0.08 32.156 2.619 1 80.56 45 SER B C 1
ATOM 1438 O O . SER B 1 45 ? 1.129 31.984 2.805 1 80.56 45 SER B O 1
ATOM 1440 N N . VAL B 1 46 ? -0.786 31.359 1.9 1 81.5 46 VAL B N 1
ATOM 1441 C CA . VAL B 1 46 ? -0.125 30.375 1.041 1 81.5 46 VAL B CA 1
ATOM 1442 C C . VAL B 1 46 ? -0.134 30.875 -0.404 1 81.5 46 VAL B C 1
ATOM 1444 O O . VAL B 1 46 ? -1.163 31.344 -0.902 1 81.5 46 VAL B O 1
ATOM 1447 N N . THR B 1 47 ? 1.028 30.953 -0.952 1 85.38 47 THR B N 1
ATOM 1448 C CA . THR B 1 47 ? 1.133 31.312 -2.361 1 85.38 47 THR B CA 1
ATOM 1449 C C . THR B 1 47 ? 0.463 30.266 -3.242 1 85.38 47 THR B C 1
ATOM 1451 O O . THR B 1 47 ? 0.183 29.156 -2.789 1 85.38 47 THR B O 1
ATOM 1454 N N . SER B 1 48 ? 0.128 30.609 -4.492 1 83.94 48 SER B N 1
ATOM 1455 C CA . SER B 1 48 ? -0.475 29.672 -5.441 1 83.94 48 SER B CA 1
ATOM 1456 C C . SER B 1 48 ? 0.415 28.453 -5.656 1 83.94 48 SER B C 1
ATOM 1458 O O . SER B 1 48 ? -0.079 27.328 -5.758 1 83.94 48 SER B O 1
ATOM 1460 N N . LYS B 1 49 ? 1.68 28.688 -5.668 1 87.19 49 LYS B N 1
ATOM 1461 C CA . LYS B 1 49 ? 2.635 27.594 -5.867 1 87.19 49 LYS B CA 1
ATOM 1462 C C . LYS B 1 49 ? 2.645 26.641 -4.676 1 87.19 49 LYS B C 1
ATOM 1464 O O . LYS B 1 49 ? 2.678 25.422 -4.852 1 87.19 49 LYS B O 1
ATOM 1469 N N . GLN B 1 50 ? 2.631 27.219 -3.521 1 86.31 50 GLN B N 1
ATOM 1470 C CA . GLN B 1 50 ? 2.586 26.406 -2.309 1 86.31 50 GLN B CA 1
ATOM 1471 C C . GLN B 1 50 ? 1.285 25.609 -2.227 1 86.31 50 GLN B C 1
ATOM 1473 O O . GLN B 1 50 ? 1.285 24.453 -1.807 1 86.31 50 GLN B O 1
ATOM 1478 N N . ARG B 1 51 ? 0.274 26.219 -2.654 1 87.06 51 ARG B N 1
ATOM 1479 C CA . ARG B 1 51 ? -1.034 25.578 -2.66 1 87.06 51 ARG B CA 1
ATOM 1480 C C . ARG B 1 51 ? -1.034 24.344 -3.57 1 87.06 51 ARG B C 1
ATOM 1482 O O . ARG B 1 51 ? -1.543 23.297 -3.195 1 87.06 51 ARG B O 1
ATOM 1489 N N . GLU B 1 52 ? -0.52 24.516 -4.719 1 88.62 52 GLU B N 1
ATOM 1490 C CA . GLU B 1 52 ? -0.44 23.406 -5.664 1 88.62 52 GLU B CA 1
ATOM 1491 C C . GLU B 1 52 ? 0.407 22.266 -5.105 1 88.62 52 GLU B C 1
ATOM 1493 O O . GLU B 1 52 ? 0.06 21.094 -5.262 1 88.62 52 GLU B O 1
ATOM 1498 N N . ALA B 1 53 ? 1.469 22.641 -4.465 1 90 53 ALA B N 1
ATOM 1499 C CA . ALA B 1 53 ? 2.367 21.641 -3.908 1 90 53 ALA B CA 1
ATOM 1500 C C . ALA B 1 53 ? 1.688 20.859 -2.789 1 90 53 ALA B C 1
ATOM 1502 O O . ALA B 1 53 ? 1.754 19.625 -2.758 1 90 53 ALA B O 1
ATOM 1503 N 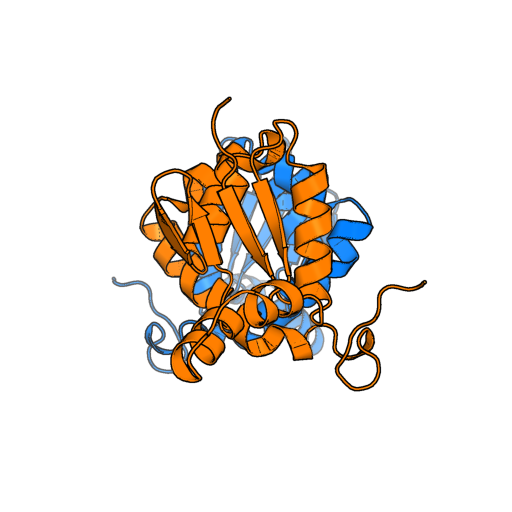N . ILE B 1 54 ? 1.026 21.547 -1.925 1 90.62 54 ILE B N 1
ATOM 1504 C CA . ILE B 1 54 ? 0.461 20.891 -0.751 1 90.62 54 ILE B CA 1
ATOM 1505 C C . ILE B 1 54 ? -0.781 20.094 -1.151 1 90.62 54 ILE B C 1
ATOM 1507 O O . ILE B 1 54 ? -1.196 19.188 -0.439 1 90.62 54 ILE B O 1
ATOM 1511 N N . ARG B 1 55 ? -1.347 20.391 -2.277 1 91.44 55 ARG B N 1
ATOM 1512 C CA . ARG B 1 55 ? -2.525 19.672 -2.732 1 91.44 55 ARG B CA 1
ATOM 1513 C C . ARG B 1 55 ? -2.131 18.438 -3.553 1 91.44 55 ARG B C 1
ATOM 1515 O O . ARG B 1 55 ? -2.932 17.531 -3.732 1 91.44 55 ARG B O 1
ATOM 1522 N N . GLY B 1 56 ? -0.923 18.438 -4.035 1 93.5 56 GLY B N 1
ATOM 1523 C CA . GLY B 1 56 ? -0.501 17.391 -4.941 1 93.5 56 GLY B CA 1
ATOM 1524 C C . GLY B 1 56 ? -0.061 16.125 -4.227 1 93.5 56 GLY B C 1
ATOM 1525 O O . GLY B 1 56 ? -0.021 15.047 -4.824 1 93.5 56 GLY B O 1
ATOM 1526 N N . GLU B 1 57 ? 0.345 16.234 -3 1 96.06 57 GLU B N 1
ATOM 1527 C CA . GLU B 1 57 ? 0.795 15.094 -2.217 1 96.06 57 GLU B CA 1
ATOM 1528 C C . GLU B 1 57 ? 0.678 15.367 -0.719 1 96.06 57 GLU B C 1
ATOM 1530 O O . GLU B 1 57 ? 0.561 16.516 -0.301 1 96.06 57 GLU B O 1
ATOM 1535 N N . ILE B 1 58 ? 0.636 14.359 0.093 1 97.69 58 ILE B N 1
ATOM 1536 C CA . ILE B 1 58 ? 0.516 14.5 1.54 1 97.69 58 ILE B CA 1
ATOM 1537 C C . ILE B 1 58 ? 1.771 15.172 2.096 1 97.69 58 ILE B C 1
ATOM 1539 O O . ILE B 1 58 ? 2.885 14.883 1.649 1 97.69 58 ILE B O 1
ATOM 1543 N N . HIS B 1 59 ? 1.596 16.094 3.021 1 97.81 59 HIS B N 1
ATOM 1544 C CA . HIS B 1 59 ? 2.672 16.797 3.713 1 97.81 59 HIS B CA 1
ATOM 1545 C C . HIS B 1 59 ? 2.621 16.531 5.215 1 97.81 59 HIS B C 1
ATOM 1547 O O . HIS B 1 59 ? 1.554 16.609 5.828 1 97.81 59 HIS B O 1
ATOM 1553 N N . LEU B 1 60 ? 3.678 16.203 5.754 1 98.25 60 LEU B N 1
ATOM 1554 C CA . LEU B 1 60 ? 3.859 15.977 7.184 1 98.25 60 LEU B CA 1
ATOM 1555 C C . LEU B 1 60 ? 4.945 16.891 7.742 1 98.25 60 LEU B C 1
ATOM 1557 O O . LEU B 1 60 ? 6.086 16.875 7.273 1 98.25 60 LEU B O 1
ATOM 1561 N N . VAL B 1 61 ? 4.543 17.781 8.68 1 96.62 61 VAL B N 1
ATOM 1562 C CA . VAL B 1 61 ? 5.484 18.672 9.344 1 96.62 61 VAL B CA 1
ATOM 1563 C C . VAL B 1 61 ? 5.914 18.078 10.68 1 96.62 61 VAL B C 1
ATOM 1565 O O . VAL B 1 61 ? 5.105 17.969 11.602 1 96.62 61 VAL B O 1
ATOM 1568 N N . LYS B 1 62 ? 7.18 17.828 10.828 1 97.25 62 LYS B N 1
ATOM 1569 C CA . LYS B 1 62 ? 7.727 17.234 12.047 1 97.25 62 LYS B CA 1
ATOM 1570 C C . LYS B 1 62 ? 7.926 18.297 13.125 1 97.25 62 LYS B C 1
ATOM 1572 O O . LYS B 1 62 ? 7.875 19.5 12.844 1 97.25 62 LYS B O 1
ATOM 1577 N N . PRO B 1 63 ? 8.18 17.766 14.328 1 95.06 63 PRO B N 1
ATOM 1578 C CA . PRO B 1 63 ? 8.352 18.719 15.43 1 95.06 63 PRO B CA 1
ATOM 1579 C C . PRO B 1 63 ? 9.562 19.625 15.25 1 95.06 63 PRO B C 1
ATOM 1581 O O . PRO B 1 63 ? 9.57 20.75 15.734 1 95.06 63 PRO B O 1
ATOM 1584 N N . ASP B 1 64 ? 10.547 19.188 14.555 1 94.88 64 ASP B N 1
ATOM 1585 C CA . ASP B 1 64 ? 11.758 19.984 14.344 1 94.88 64 ASP B CA 1
ATOM 1586 C C . ASP B 1 64 ? 11.602 20.922 13.148 1 94.88 64 ASP B C 1
ATOM 1588 O O . ASP B 1 64 ? 12.547 21.609 12.773 1 94.88 64 ASP B O 1
ATOM 1592 N N . GLY B 1 65 ? 10.492 20.859 12.531 1 94.06 65 GLY B N 1
ATOM 1593 C CA . GLY B 1 65 ? 10.219 21.766 11.422 1 94.06 65 GLY B CA 1
ATOM 1594 C C . GLY B 1 65 ? 10.492 21.141 10.062 1 94.06 65 GLY B C 1
ATOM 1595 O O . GLY B 1 65 ? 10.086 21.688 9.031 1 94.06 65 GLY B O 1
ATOM 1596 N N . LYS B 1 66 ? 11.117 20.047 10.039 1 97.06 66 LYS B N 1
ATOM 1597 C CA . LYS B 1 66 ? 11.375 19.359 8.773 1 97.06 66 LYS B CA 1
ATOM 1598 C C . LYS B 1 66 ? 10.086 18.828 8.164 1 97.06 66 LYS B C 1
ATOM 1600 O O . LYS B 1 66 ? 9.203 18.344 8.883 1 97.06 66 LYS B O 1
ATOM 1605 N N . ILE B 1 67 ? 10.031 18.922 6.84 1 96.75 67 ILE B N 1
ATOM 1606 C CA . ILE B 1 67 ? 8.82 18.516 6.133 1 96.75 67 ILE B CA 1
ATOM 1607 C C . ILE B 1 67 ? 9.086 17.234 5.359 1 96.75 67 ILE B C 1
ATOM 1609 O O . ILE B 1 67 ? 10.109 17.109 4.68 1 96.75 67 ILE B O 1
ATOM 1613 N N . SER B 1 68 ? 8.289 16.234 5.527 1 97.88 68 SER B N 1
ATOM 1614 C CA . SER B 1 68 ? 8.25 15.031 4.707 1 97.88 68 SER B CA 1
ATOM 1615 C C . SER B 1 68 ? 7.012 15 3.822 1 97.88 68 SER B C 1
ATOM 1617 O O . SER B 1 68 ? 5.922 15.391 4.258 1 97.88 68 SER B O 1
ATOM 1619 N N . THR B 1 69 ? 7.172 14.547 2.555 1 97.94 69 THR B N 1
ATOM 1620 C CA . THR B 1 69 ? 6.035 14.555 1.639 1 97.94 69 THR B CA 1
ATOM 1621 C C . THR B 1 69 ? 5.879 13.195 0.963 1 97.94 69 THR B C 1
ATOM 1623 O O . THR B 1 69 ? 6.793 12.375 0.994 1 97.94 69 THR B O 1
ATOM 1626 N N . GLY B 1 70 ? 4.723 12.961 0.445 1 97.88 70 GLY B N 1
ATOM 1627 C CA . GLY B 1 70 ? 4.469 11.805 -0.398 1 97.88 70 GLY B CA 1
ATOM 1628 C C . GLY B 1 70 ? 4.809 10.484 0.28 1 97.88 70 GLY B C 1
ATOM 1629 O O . GLY B 1 70 ? 4.395 10.242 1.416 1 97.88 70 GLY B O 1
ATOM 1630 N N . TYR B 1 71 ? 5.535 9.664 -0.473 1 97.75 71 TYR B N 1
ATOM 1631 C CA . TYR B 1 71 ? 5.93 8.336 -0.01 1 97.75 71 TYR B CA 1
ATOM 1632 C C . TYR B 1 71 ? 6.684 8.422 1.312 1 97.75 71 TYR B C 1
ATOM 1634 O O . TYR B 1 71 ? 6.457 7.617 2.217 1 97.75 71 TYR B O 1
ATOM 1642 N N . GLN B 1 72 ? 7.543 9.438 1.451 1 97.88 72 GLN B N 1
ATOM 1643 C CA . GLN B 1 72 ? 8.344 9.594 2.66 1 97.88 72 GLN B CA 1
ATOM 1644 C C . GLN B 1 72 ? 7.473 9.922 3.863 1 97.88 72 GLN B C 1
ATOM 1646 O O . GLN B 1 72 ? 7.734 9.469 4.977 1 97.88 72 GLN B O 1
ATOM 1651 N N . ALA B 1 73 ? 6.43 10.703 3.613 1 98.56 73 ALA B N 1
ATOM 1652 C CA . ALA B 1 73 ? 5.504 11.023 4.695 1 98.56 73 ALA B CA 1
ATOM 1653 C C . ALA B 1 73 ? 4.719 9.789 5.129 1 98.56 73 ALA B C 1
ATOM 1655 O O . ALA B 1 73 ? 4.543 9.539 6.324 1 98.56 73 ALA B O 1
ATOM 1656 N N . VAL B 1 74 ? 4.301 9.008 4.152 1 98.06 74 VAL B N 1
ATOM 1657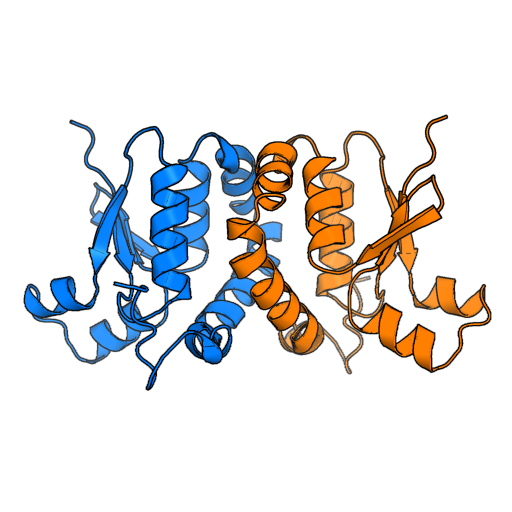 C CA . VAL B 1 74 ? 3.518 7.809 4.434 1 98.06 74 VAL B CA 1
ATOM 1658 C C . VAL B 1 74 ? 4.371 6.801 5.203 1 98.06 74 VAL B C 1
ATOM 1660 O O . VAL B 1 74 ? 3.926 6.25 6.215 1 98.06 74 VAL B O 1
ATOM 1663 N N . ARG B 1 75 ? 5.605 6.57 4.746 1 97.5 75 ARG B N 1
ATOM 1664 C CA . ARG B 1 75 ? 6.453 5.613 5.449 1 97.5 75 ARG B CA 1
ATOM 1665 C C . ARG B 1 75 ? 6.727 6.074 6.875 1 97.5 75 ARG B C 1
ATOM 1667 O O . ARG B 1 75 ? 6.781 5.254 7.797 1 97.5 75 ARG B O 1
ATOM 1674 N N . PHE B 1 76 ? 6.93 7.355 7.094 1 98.06 76 PHE B N 1
ATOM 1675 C CA . PHE B 1 76 ? 7.145 7.918 8.422 1 98.06 76 PHE B CA 1
ATOM 1676 C C . PHE B 1 76 ? 5.945 7.648 9.32 1 98.06 76 PHE B C 1
ATOM 1678 O O . PHE B 1 76 ? 6.105 7.227 10.469 1 98.06 76 PHE B O 1
ATOM 1685 N N . MET B 1 77 ? 4.75 7.859 8.797 1 98.12 77 MET B N 1
ATOM 1686 C CA . MET B 1 77 ? 3.529 7.652 9.57 1 98.12 77 MET B CA 1
ATOM 1687 C C . MET B 1 77 ? 3.365 6.18 9.938 1 98.12 77 MET B C 1
ATOM 1689 O O . MET B 1 77 ? 3.098 5.852 11.094 1 98.12 77 MET B O 1
ATOM 1693 N N . LEU B 1 78 ? 3.562 5.309 8.969 1 96.56 78 LEU B N 1
ATOM 1694 C CA . LEU B 1 78 ? 3.377 3.881 9.203 1 96.56 78 LEU B CA 1
ATOM 1695 C C . LEU B 1 78 ? 4.406 3.355 10.195 1 96.56 78 LEU B C 1
ATOM 1697 O O . LEU B 1 78 ? 4.098 2.49 11.023 1 96.56 78 LEU B O 1
ATOM 1701 N N . ALA B 1 79 ? 5.602 3.904 10.18 1 96.88 79 ALA B N 1
ATOM 1702 C CA . ALA B 1 79 ? 6.676 3.465 11.062 1 96.88 79 ALA B CA 1
ATOM 1703 C C . ALA B 1 79 ? 6.387 3.844 12.508 1 96.88 79 ALA B C 1
ATOM 1705 O O . ALA B 1 79 ? 6.953 3.26 13.438 1 96.88 79 ALA B O 1
ATOM 1706 N N . ARG B 1 80 ? 5.477 4.766 12.711 1 96.5 80 ARG B N 1
ATOM 1707 C CA . ARG B 1 80 ? 5.215 5.27 14.062 1 96.5 80 ARG B CA 1
ATOM 1708 C C . ARG B 1 80 ? 3.932 4.672 14.625 1 96.5 80 ARG B C 1
ATOM 1710 O O . ARG B 1 80 ? 3.566 4.949 15.773 1 96.5 80 ARG B O 1
ATOM 1717 N N . CYS B 1 81 ? 3.27 3.895 13.836 1 96.38 81 CYS B N 1
ATOM 1718 C CA . CYS B 1 81 ? 2.129 3.111 14.297 1 96.38 81 CYS B CA 1
ATOM 1719 C C . CYS B 1 81 ? 2.541 1.676 14.594 1 96.38 81 CYS B C 1
ATOM 1721 O O . CYS B 1 81 ? 3.07 0.983 13.727 1 96.38 81 CYS B O 1
ATOM 1723 N N . PRO B 1 82 ? 2.277 1.184 15.781 1 94.44 82 PRO B N 1
ATOM 1724 C CA . PRO B 1 82 ? 2.811 -0.11 16.219 1 94.44 82 PRO B CA 1
ATOM 1725 C C . PRO B 1 82 ? 2.422 -1.251 15.281 1 94.44 82 PRO B C 1
ATOM 1727 O O . PRO B 1 82 ? 3.273 -2.061 14.898 1 94.44 82 PRO B O 1
ATOM 1730 N N . LEU B 1 83 ? 1.193 -1.357 14.875 1 92.44 83 LEU B N 1
ATOM 1731 C CA . LEU B 1 83 ? 0.711 -2.471 14.062 1 92.44 83 LEU B CA 1
ATOM 1732 C C . LEU B 1 83 ? 1.331 -2.438 12.672 1 92.44 83 LEU B C 1
ATOM 1734 O O . LEU B 1 83 ? 1.584 -3.488 12.07 1 92.44 83 LEU B O 1
ATOM 1738 N N . THR B 1 84 ? 1.69 -1.287 12.203 1 94.44 84 THR B N 1
ATOM 1739 C CA . THR B 1 84 ? 2.195 -1.166 10.836 1 94.44 84 THR B CA 1
ATOM 1740 C C . THR B 1 84 ? 3.678 -0.809 10.836 1 94.44 84 THR B C 1
ATOM 1742 O O . THR B 1 84 ? 4.285 -0.646 9.781 1 94.44 84 THR B O 1
ATOM 1745 N N . ALA B 1 85 ? 4.32 -0.743 11.977 1 95.75 85 ALA B N 1
ATOM 1746 C CA . ALA B 1 85 ? 5.695 -0.28 12.125 1 95.75 85 ALA B CA 1
ATOM 1747 C C . ALA B 1 85 ? 6.652 -1.137 11.297 1 95.75 85 ALA B C 1
ATOM 1749 O O . ALA B 1 85 ? 7.52 -0.61 10.594 1 95.75 85 ALA B O 1
ATOM 1750 N N . PRO B 1 86 ? 6.508 -2.453 11.297 1 94.38 86 PRO B N 1
ATOM 1751 C CA . PRO B 1 86 ? 7.43 -3.244 10.477 1 94.38 86 PRO B CA 1
ATOM 1752 C C . PRO B 1 86 ? 7.359 -2.879 9 1 94.38 86 PRO B C 1
ATOM 1754 O O . PRO B 1 86 ? 8.398 -2.799 8.328 1 94.38 86 PRO B O 1
ATOM 1757 N N . LEU B 1 87 ? 6.191 -2.639 8.508 1 92.25 87 LEU B N 1
ATOM 1758 C CA . LEU B 1 87 ? 6.039 -2.223 7.117 1 92.25 87 LEU B CA 1
ATOM 1759 C C . LEU B 1 87 ? 6.672 -0.853 6.887 1 92.25 87 LEU B C 1
ATOM 1761 O O . LEU B 1 87 ? 7.398 -0.656 5.914 1 92.25 87 LEU B O 1
ATOM 1765 N N . GLY B 1 88 ? 6.332 0.065 7.797 1 96 88 GLY B N 1
ATOM 1766 C CA . GLY B 1 88 ? 6.914 1.393 7.688 1 96 88 GLY B CA 1
ATOM 1767 C C . GLY B 1 88 ? 8.43 1.376 7.645 1 96 88 GLY B C 1
ATOM 1768 O O . GLY B 1 88 ? 9.039 2.076 6.836 1 96 88 GLY B O 1
ATOM 1769 N N . ILE B 1 89 ? 9.023 0.556 8.469 1 94.94 89 ILE B N 1
ATOM 1770 C CA . ILE B 1 89 ? 10.477 0.452 8.539 1 94.94 89 ILE B CA 1
ATOM 1771 C C . ILE B 1 89 ? 11.016 -0.153 7.242 1 94.94 89 ILE B C 1
ATOM 1773 O O . ILE B 1 89 ? 12 0.333 6.688 1 94.94 89 ILE B O 1
ATOM 1777 N N . LEU B 1 90 ? 10.375 -1.146 6.711 1 92.62 90 LEU B N 1
ATOM 1778 C CA . LEU B 1 90 ? 10.773 -1.774 5.457 1 92.62 90 LEU B CA 1
ATOM 1779 C C . LEU B 1 90 ? 10.719 -0.773 4.305 1 92.62 90 LEU B C 1
ATOM 1781 O O . LEU B 1 90 ? 11.539 -0.832 3.387 1 92.62 90 LEU B O 1
ATOM 1785 N N . MET B 1 91 ? 9.859 0.187 4.383 1 95.56 91 MET B N 1
ATOM 1786 C CA . MET B 1 91 ? 9.648 1.166 3.32 1 95.56 91 MET B CA 1
ATOM 1787 C C . MET B 1 91 ? 10.805 2.154 3.254 1 95.56 91 MET B C 1
ATOM 1789 O O . MET B 1 91 ? 10.922 2.916 2.291 1 95.56 91 MET B O 1
ATOM 1793 N N . TYR B 1 92 ? 11.727 2.102 4.262 1 95.56 92 TYR B N 1
ATOM 1794 C CA . TYR B 1 92 ? 12.898 2.967 4.238 1 95.56 92 TYR B CA 1
ATOM 1795 C C . TYR B 1 92 ? 14.008 2.361 3.389 1 95.56 92 TYR B C 1
ATOM 1797 O O . TYR B 1 92 ? 14.969 3.045 3.031 1 95.56 92 TYR B O 1
ATOM 1805 N N . LEU B 1 93 ? 13.828 1.161 3.033 1 93.5 93 LEU B N 1
ATOM 1806 C CA . LEU B 1 93 ? 14.82 0.521 2.184 1 93.5 93 LEU B CA 1
ATOM 1807 C C . LEU B 1 93 ? 14.766 1.081 0.766 1 93.5 93 LEU B C 1
ATOM 1809 O O . LEU B 1 93 ? 13.688 1.354 0.244 1 93.5 93 LEU B O 1
ATOM 1813 N N . PRO B 1 94 ? 15.93 1.212 0.12 1 91.88 94 PRO B N 1
ATOM 1814 C CA . PRO B 1 94 ? 15.977 1.818 -1.213 1 91.88 94 PRO B CA 1
ATOM 1815 C C . PRO B 1 94 ? 15.125 1.065 -2.234 1 91.88 94 PRO B C 1
ATOM 1817 O O . PRO B 1 94 ? 14.453 1.687 -3.062 1 91.88 94 PRO B O 1
ATOM 1820 N N . TYR B 1 95 ? 15.203 -0.189 -2.188 1 89.25 95 TYR B N 1
ATOM 1821 C CA . TYR B 1 95 ? 14.438 -0.991 -3.139 1 89.25 95 TYR B CA 1
ATOM 1822 C C . TYR B 1 95 ? 12.938 -0.754 -2.975 1 89.25 95 TYR B C 1
ATOM 1824 O O . TYR B 1 95 ? 12.203 -0.688 -3.961 1 89.25 95 TYR B O 1
ATOM 1832 N N . ALA B 1 96 ? 12.5 -0.601 -1.755 1 92.44 96 ALA B N 1
ATOM 1833 C CA . ALA B 1 96 ? 11.086 -0.329 -1.488 1 92.44 96 ALA B CA 1
ATOM 1834 C C . ALA B 1 96 ? 10.672 1.025 -2.057 1 92.44 96 ALA B C 1
ATOM 1836 O O . ALA B 1 96 ? 9.57 1.172 -2.588 1 92.44 96 ALA B O 1
ATOM 1837 N N . GLU B 1 97 ? 11.531 1.958 -1.952 1 93.06 97 GLU B N 1
ATOM 1838 C CA . GLU B 1 97 ? 11.234 3.303 -2.434 1 93.06 97 GLU B CA 1
ATOM 1839 C C . GLU B 1 97 ? 11.102 3.328 -3.953 1 93.06 97 GLU B C 1
ATOM 1841 O O . GLU B 1 97 ? 10.273 4.07 -4.496 1 93.06 97 GLU B O 1
ATOM 1846 N N . VAL B 1 98 ? 11.914 2.541 -4.621 1 90.38 98 VAL B N 1
ATOM 1847 C CA . VAL B 1 98 ? 11.914 2.471 -6.082 1 90.38 98 VAL B CA 1
ATOM 1848 C C . VAL B 1 98 ? 10.539 2.006 -6.574 1 90.38 98 VAL B C 1
ATOM 1850 O O . VAL B 1 98 ? 10.07 2.453 -7.621 1 90.38 98 VAL B O 1
ATOM 1853 N N . ILE B 1 99 ? 9.844 1.219 -5.773 1 91.75 99 ILE B N 1
ATOM 1854 C CA . ILE B 1 99 ? 8.531 0.696 -6.141 1 91.75 99 ILE B CA 1
ATOM 1855 C C . ILE B 1 99 ? 7.441 1.559 -5.516 1 91.75 99 ILE B C 1
ATOM 1857 O O . ILE B 1 99 ? 6.465 1.913 -6.184 1 91.75 99 ILE B O 1
ATOM 1861 N N . GLY B 1 100 ? 7.684 1.889 -4.297 1 95.44 100 GLY B N 1
ATOM 1862 C CA . GLY B 1 100 ? 6.664 2.555 -3.502 1 95.44 100 GLY B CA 1
ATOM 1863 C C . GLY B 1 100 ? 6.379 3.971 -3.963 1 95.44 100 GLY B C 1
ATOM 1864 O O . GLY B 1 100 ? 5.223 4.406 -3.969 1 95.44 100 GLY B O 1
ATOM 1865 N N . ASP B 1 101 ? 7.406 4.695 -4.348 1 95.44 101 ASP B N 1
ATOM 1866 C CA . ASP B 1 101 ? 7.234 6.094 -4.727 1 95.44 101 ASP B CA 1
ATOM 1867 C C . ASP B 1 101 ? 6.391 6.219 -5.992 1 95.44 101 ASP B C 1
ATOM 1869 O O . ASP B 1 101 ? 5.422 6.984 -6.027 1 95.44 101 ASP B O 1
ATOM 1873 N N . PRO B 1 102 ? 6.676 5.465 -7.074 1 94.12 102 PRO B N 1
ATOM 1874 C CA . PRO B 1 102 ? 5.812 5.52 -8.258 1 94.12 102 PRO B CA 1
ATOM 1875 C C . PRO B 1 102 ? 4.375 5.094 -7.961 1 94.12 102 PRO B C 1
ATOM 1877 O O . PRO B 1 102 ? 3.434 5.66 -8.516 1 94.12 102 PRO B O 1
ATOM 1880 N N . LEU B 1 103 ? 4.172 4.043 -7.105 1 95.62 103 LEU B N 1
ATOM 1881 C CA . LEU B 1 103 ? 2.83 3.625 -6.711 1 95.62 103 LEU B CA 1
ATOM 1882 C C . LEU B 1 103 ? 2.098 4.754 -5.992 1 95.62 103 LEU B C 1
ATOM 1884 O O . LEU B 1 103 ? 0.934 5.031 -6.289 1 95.62 103 LEU B O 1
ATOM 1888 N N . TYR B 1 104 ? 2.801 5.391 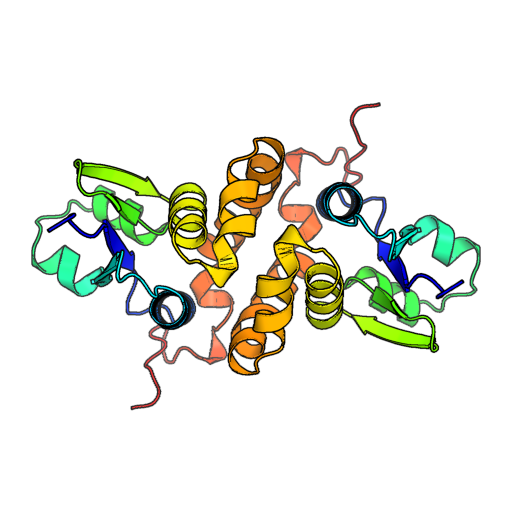-5.105 1 96.88 104 TYR B N 1
ATOM 1889 C CA . TYR B 1 104 ? 2.223 6.523 -4.391 1 96.88 104 TYR B CA 1
ATOM 1890 C C . TYR B 1 104 ? 1.804 7.621 -5.359 1 96.88 104 TYR B C 1
ATOM 1892 O O . TYR B 1 104 ? 0.702 8.164 -5.25 1 96.88 104 TYR B O 1
ATOM 1900 N N . ARG B 1 105 ? 2.67 7.93 -6.262 1 96.06 105 ARG B N 1
ATOM 1901 C CA . ARG B 1 105 ? 2.389 9.008 -7.207 1 96.06 105 ARG B CA 1
ATOM 1902 C C . ARG B 1 105 ? 1.178 8.672 -8.07 1 96.06 105 ARG B C 1
ATOM 1904 O O . ARG B 1 105 ? 0.355 9.539 -8.359 1 96.06 105 ARG B O 1
ATOM 1911 N N . LEU B 1 106 ? 1.088 7.48 -8.484 1 95 106 LEU B N 1
ATOM 1912 C CA . LEU B 1 106 ? -0.064 7.039 -9.258 1 95 106 LEU B CA 1
ATOM 1913 C C . LEU B 1 106 ? -1.358 7.242 -8.477 1 95 106 LEU B C 1
ATOM 1915 O O . LEU B 1 106 ? -2.336 7.766 -9.016 1 95 106 LEU B O 1
ATOM 1919 N N . ILE B 1 107 ? -1.375 6.797 -7.238 1 95.38 107 ILE B N 1
ATOM 1920 C CA . ILE B 1 107 ? -2.555 6.902 -6.387 1 95.38 107 ILE B CA 1
ATOM 1921 C C . ILE B 1 107 ? -2.891 8.375 -6.148 1 95.38 107 ILE B C 1
ATOM 1923 O O . ILE B 1 107 ? -4.047 8.781 -6.277 1 95.38 107 ILE B O 1
ATOM 1927 N N . ALA B 1 108 ? -1.85 9.109 -5.824 1 95.5 108 ALA B N 1
ATOM 1928 C CA . ALA B 1 108 ? -2.043 10.531 -5.555 1 95.5 108 ALA B CA 1
ATOM 1929 C C . ALA B 1 108 ? -2.629 11.242 -6.77 1 95.5 108 ALA B C 1
ATOM 1931 O O . ALA B 1 108 ? -3.545 12.062 -6.637 1 95.5 108 ALA B O 1
ATOM 1932 N N . LYS B 1 109 ? -2.166 10.914 -7.922 1 93.69 109 LYS B N 1
ATOM 1933 C CA . LYS B 1 109 ? -2.596 11.562 -9.156 1 93.69 109 LYS B CA 1
ATOM 1934 C C . LYS B 1 109 ? -4.035 11.188 -9.5 1 93.69 109 LYS B C 1
ATOM 1936 O O . LYS B 1 109 ? -4.75 11.961 -10.141 1 93.69 109 LYS B O 1
ATOM 1941 N N . ASN B 1 110 ? -4.477 10.047 -9.031 1 93 110 ASN B N 1
ATOM 1942 C CA . ASN B 1 110 ? -5.789 9.531 -9.406 1 93 110 ASN B CA 1
ATOM 1943 C C . ASN B 1 110 ? -6.738 9.492 -8.219 1 93 110 ASN B C 1
ATOM 1945 O O . ASN B 1 110 ? -7.773 8.828 -8.266 1 93 110 ASN B O 1
ATOM 1949 N N . ARG B 1 111 ? -6.453 10.211 -7.215 1 90.06 111 ARG B N 1
ATOM 1950 C CA . ARG B 1 111 ? -7.137 10.094 -5.93 1 90.06 111 ARG B CA 1
ATOM 1951 C C . ARG B 1 111 ? -8.609 10.461 -6.059 1 90.06 111 ARG B C 1
ATOM 1953 O O . ARG B 1 111 ? -9.461 9.867 -5.391 1 90.06 111 ARG B O 1
ATOM 1960 N N . TYR B 1 112 ? -8.977 11.32 -6.883 1 87.19 112 TYR B N 1
ATOM 1961 C CA . TYR B 1 112 ? -10.367 11.734 -7.039 1 87.19 112 TYR B CA 1
ATOM 1962 C C . TYR B 1 112 ? -11.109 10.789 -7.973 1 87.19 112 TYR B C 1
ATOM 1964 O O . TYR B 1 112 ? -12.344 10.695 -7.926 1 87.19 112 TYR B O 1
ATOM 1972 N N . ARG B 1 113 ? -10.289 10.094 -8.766 1 85.62 113 ARG B N 1
ATOM 1973 C CA . ARG B 1 113 ? -10.906 9.164 -9.711 1 85.62 113 ARG B CA 1
ATOM 1974 C C . ARG B 1 113 ? -11.18 7.816 -9.055 1 85.62 113 ARG B C 1
ATOM 1976 O O . ARG B 1 113 ? -12.109 7.109 -9.445 1 85.62 113 ARG B O 1
ATOM 1983 N N . ILE B 1 114 ? -10.438 7.465 -8.094 1 86.38 114 ILE B N 1
ATOM 1984 C CA . ILE B 1 114 ? -10.508 6.164 -7.441 1 86.38 114 ILE B CA 1
ATOM 1985 C C . ILE B 1 114 ? -11.859 6.004 -6.746 1 86.38 114 ILE B C 1
ATOM 1987 O O . ILE B 1 114 ? -12.484 4.945 -6.824 1 86.38 114 ILE B O 1
ATOM 1991 N N . PHE B 1 115 ? -12.344 6.973 -6.117 1 83.94 115 PHE B N 1
ATOM 1992 C CA . PHE B 1 115 ? -13.602 6.902 -5.383 1 83.94 115 PHE B CA 1
ATOM 1993 C C . PHE B 1 115 ? -14.602 7.914 -5.93 1 83.94 115 PHE B C 1
ATOM 1995 O O . PHE B 1 115 ? -15.328 8.555 -5.164 1 83.94 115 PHE B O 1
ATOM 2002 N N . LYS B 1 116 ? -14.539 8.016 -7.18 1 71.69 116 LYS B N 1
ATOM 2003 C CA . LYS B 1 116 ? -15.398 8.977 -7.867 1 71.69 116 LYS B CA 1
ATOM 2004 C C . LYS B 1 116 ? -16.859 8.789 -7.477 1 71.69 116 LYS B C 1
ATOM 2006 O O . LYS B 1 116 ? -17.609 9.758 -7.332 1 71.69 116 LYS B O 1
ATOM 2011 N N . ASN B 1 117 ? -17.203 7.617 -7.371 1 66.75 117 ASN B N 1
ATOM 2012 C CA . ASN B 1 117 ? -18.609 7.352 -7.086 1 66.75 117 ASN B CA 1
ATOM 2013 C C . ASN B 1 117 ? -18.969 7.684 -5.637 1 66.75 117 ASN B C 1
ATOM 2015 O O . ASN B 1 117 ? -20.141 7.695 -5.266 1 66.75 117 ASN B O 1
ATOM 2019 N N . LYS B 1 118 ? -18.016 7.777 -4.852 1 64.94 118 LYS B N 1
ATOM 2020 C CA . LYS B 1 118 ? -18.266 8.117 -3.451 1 64.94 118 LYS B CA 1
ATOM 2021 C C . LYS B 1 118 ? -18.281 9.625 -3.246 1 64.94 118 LYS B C 1
ATOM 2023 O O . LYS B 1 118 ? -18.594 10.109 -2.152 1 64.94 118 LYS B O 1
ATOM 2028 N N . CYS B 1 119 ? -17.844 10.289 -4.207 1 54.69 119 CYS B N 1
ATOM 2029 C CA . CYS B 1 119 ? -17.766 11.742 -4.109 1 54.69 119 CYS B CA 1
ATOM 2030 C C . CYS B 1 119 ? -18.953 12.391 -4.828 1 54.69 119 CYS B C 1
ATOM 2032 O O . CYS B 1 119 ? -19.484 11.828 -5.785 1 54.69 119 CYS B O 1
ATOM 2034 N N . THR B 1 120 ? -19.891 12.977 -4.184 1 48.59 120 THR B N 1
ATOM 2035 C CA . THR B 1 120 ? -20.875 13.82 -4.84 1 48.59 120 THR B CA 1
ATOM 2036 C C . THR B 1 120 ? -20.25 15.117 -5.336 1 48.59 120 THR B C 1
ATOM 2038 O O . THR B 1 120 ? -19.672 15.875 -4.547 1 48.59 120 THR B O 1
ATOM 2041 N N . ASN B 1 121 ? -20.359 15.562 -6.641 1 42.91 121 ASN B N 1
ATOM 2042 C CA . ASN B 1 121 ? -19.906 16.75 -7.363 1 42.91 121 ASN B CA 1
ATOM 2043 C C . ASN B 1 121 ? -18.422 17 -7.141 1 42.91 121 ASN B C 1
ATOM 2045 O O . ASN B 1 121 ? -18 18.125 -6.898 1 42.91 121 ASN B O 1
ATOM 2049 N N . GLY B 1 122 ? -17.703 15.977 -6.934 1 43.75 122 GLY B N 1
ATOM 2050 C CA . GLY B 1 122 ? -16.266 16.109 -6.762 1 43.75 122 GLY B CA 1
ATOM 2051 C C . GLY B 1 122 ? -15.844 16.172 -5.309 1 43.75 122 GLY B C 1
ATOM 2052 O O . GLY B 1 122 ? -14.648 16.172 -5.004 1 43.75 122 GLY B O 1
ATOM 2053 N N . VAL B 1 123 ? -16.766 16.703 -4.488 1 46.47 123 VAL B N 1
ATOM 2054 C CA . VAL B 1 123 ? -16.609 16.781 -3.037 1 46.47 123 VAL B CA 1
ATOM 2055 C C . VAL B 1 123 ? -17.141 15.492 -2.395 1 46.47 123 VAL B C 1
ATOM 2057 O O . VAL B 1 123 ? -18.266 15.07 -2.672 1 46.47 123 VAL B O 1
ATOM 2060 N N . CYS B 1 124 ? -16.406 14.5 -1.949 1 52.56 124 CYS B N 1
ATOM 2061 C CA . CYS B 1 124 ? -16.781 13.211 -1.382 1 52.56 124 CYS B CA 1
ATOM 2062 C C . CYS B 1 124 ? -17.188 13.352 0.082 1 52.56 124 CYS B C 1
ATOM 2064 O O . CYS B 1 124 ? -16.328 13.555 0.946 1 52.56 124 CYS B O 1
ATOM 2066 N N . LYS B 1 125 ? -18.344 14.062 0.4 1 47.22 125 LYS B N 1
ATOM 2067 C CA . LYS B 1 125 ? -18.859 14.328 1.737 1 47.22 125 LYS B CA 1
ATOM 2068 C C . LYS B 1 125 ? -19.109 13.023 2.494 1 47.22 125 LYS B C 1
ATOM 2070 O O . LYS B 1 125 ? -19.422 12 1.888 1 47.22 125 LYS B O 1
ATOM 2075 N N . LEU B 1 126 ? -18.547 12.797 3.785 1 44.22 126 LEU B N 1
ATOM 2076 C CA . LEU B 1 126 ? -18.828 11.719 4.723 1 44.22 126 LEU B CA 1
ATOM 2077 C C . LEU B 1 126 ? -20.328 11.531 4.926 1 44.22 126 LEU B C 1
ATOM 2079 O O . LEU B 1 126 ? -21.094 12.484 4.789 1 44.22 126 LEU B O 1
ATOM 2083 N N . PRO B 1 127 ? -20.922 10.32 4.691 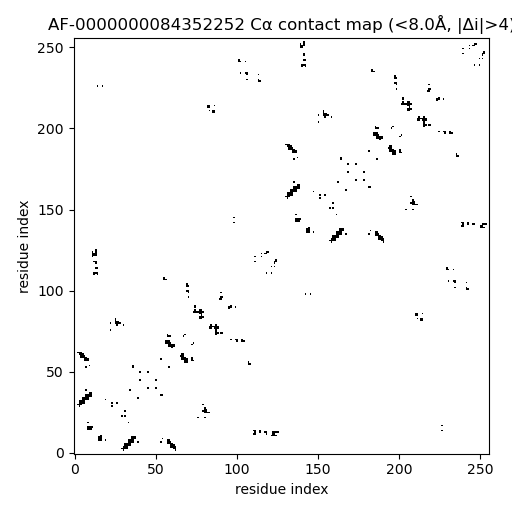1 38.31 127 PRO B N 1
ATOM 2084 C CA . PRO B 1 127 ? -22.281 10.32 5.219 1 38.31 127 PRO B CA 1
ATOM 2085 C C . PRO B 1 127 ? -22.406 11.102 6.523 1 38.31 127 PRO B C 1
ATOM 2087 O O . PRO B 1 127 ? -21.547 11 7.395 1 38.31 127 PRO B O 1
ATOM 2090 N N . GLN B 1 128 ? -23.078 12.391 6.625 1 25.83 128 GLN B N 1
ATOM 2091 C CA . GLN B 1 128 ? -23.531 12.898 7.91 1 25.83 128 GLN B CA 1
ATOM 2092 C C . GLN B 1 128 ? -24.375 11.867 8.648 1 25.83 128 GLN B C 1
ATOM 2094 O O . GLN B 1 128 ? -25.156 11.133 8.031 1 25.83 128 GLN B O 1
#

Radius of gyration: 19.7 Å; Cα contacts (8 Å, |Δi|>4): 362; chains: 2; bounding box: 44×64×52 Å

InterPro domains:
  IPR007263 DCC1-like thiol-disulfide oxidoreductase family [PF04134] (7-116)
  IPR044691 Thioredoxin DCC1 [PTHR34290] (7-125)

Nearest PDB structures (foldseek):
  2lqo-assembly1_A  TM=6.076E-01  e=3.608E-02  Mycobacterium tuberculosis
  1u88-assembly1_B  TM=3.344E-01  e=1.239E+00  Schistosoma japonicum
  5lrt-assembly1_A  TM=3.117E-01  e=5.964E+00  Acidothermus cellulolyticus 11B
  7oxv-assembly1_A  TM=3.352E-01  e=5.232E+00  Acidothermus cellulolyticus
  2lqo-assembly1_A  TM=5.970E-01  e=3.816E-02  Mycobacterium tuberculosis

Organism: NCBI:txid482461

pLDDT: mean 88.47, std 15.03, range [25.83, 98.56]

Secondary structure (DSSP, 8-state):
-PPPEEEEE-TT-HHHHHHHHHHHHH-TT--EEEEEHHHHHHHS---HHHHHHHHHS-EEE-TTS-EEEHHHHHHHHHHTSGGGHHHHHHTTSHHHHHHHHHHHHHHHHTHHHHTGGGSBTTB-----/-PPPEEEEE-TT-HHHHHHHHHHHHH-TT--EEEEEHHHHHHHS---HHHHHHHHHS-EEE-TTS-EEEHHHHHHHHHHTSGGGHHHHHHTTSHHHHHHHHHHHHHHHHTHHHHTGGGSBTTB-----